Protein AF-A0A8B6HGZ5-F1 (afdb_monomer_lite)

Secondary structure (DSSP, 8-state):
-----------------------HHHHHHHHHHHHT----TTS-GGGTT-HHHHHHHHHHHHHHHHHHHHHHHHHHHHHHHHHHHH-HHHHHHHHHTT----PPPPPPPPPPP---THHHHSS--GGGGT----------------------------------S---EETTEEPPTTS-TTTTPPPPHHHHHHHHHHHHHS---S-HHHHHHHHHHHHSSS-TT-

InterPro domains:
  IPR001005 SANT/Myb domain [PS50090] (187-226)
  IPR001005 SANT/Myb domain [cd00167] (187-226)
  IPR009057 Homedomain-like superfamily [SSF46689] (182-226)
  IPR037830 ZZ-type zinc finger-containing protein 3 [PTHR22705] (7-226)

Foldseek 3Di:
DDDDDDDDDDDDDDDPPDDPPPPVVVVVVVVVVLVVQDDDPPDDPVLSPDPLSSLQVVLVVVQVVVVVVVVVLVVVVVVLVVVCVVPVPVVVVCVVVVHPSVHDDDDDRDDRDDDDCCVVPVPDPCVVVVPPDPPPDDDDDDDDDDDDDDDDDDDDDDDPDDDDDDFDDDPNDTDDPPDPPLPPDDQDPVLVVLLVVLCVVQDDDPDVLVSLCVSCVSSVSDHSVD

Organism: Mytilus galloprovincialis (NCBI:txid29158)

Sequence (226 aa):
MDASSETRLMESTDGENQPMEMDISKVKAEIDEEIDTYYFESDHVALKGNADYHAMLRTIALLEAQRIQAISDLDRLYKCRDDALEDPIGFVDKLQRGEDLNLPKQQRIAELPMINWEKYTSTVDFTSLGIPKHLTRLKKQLVNGAASTENEQKPINANFQSFDGQSSLVRGRIKEEGKSATFNQLWSIEEQKRLEDLLITYPPEDVEAKRWQKIATAIGNRTPQQ

pLDDT: mean 72.48, std 22.39, range [26.45, 97.69]

Structure (mmCIF, N/CA/C/O backbone):
data_AF-A0A8B6HGZ5-F1
#
_entry.id   AF-A0A8B6HGZ5-F1
#
loop_
_atom_site.group_PDB
_atom_site.id
_atom_site.type_symbol
_atom_site.label_atom_id
_atom_site.label_alt_id
_atom_site.label_comp_id
_atom_site.label_asym_id
_atom_site.label_entity_id
_atom_site.label_seq_id
_atom_site.pdbx_PDB_ins_code
_atom_site.Cartn_x
_atom_site.Cartn_y
_atom_site.Cartn_z
_atom_site.occupancy
_atom_site.B_iso_or_equiv
_atom_site.auth_seq_id
_atom_site.auth_comp_id
_atom_site.auth_asym_id
_atom_site.auth_atom_id
_atom_site.pdbx_PDB_model_num
ATOM 1 N N . MET A 1 1 ? -4.454 -70.454 -77.365 1.00 37.59 1 MET A N 1
ATOM 2 C CA . MET A 1 1 ? -3.009 -70.257 -77.565 1.00 37.59 1 MET A CA 1
ATOM 3 C C . MET A 1 1 ? -2.738 -68.785 -77.324 1.00 37.59 1 MET A C 1
ATOM 5 O O . MET A 1 1 ? -3.312 -67.987 -78.046 1.00 37.59 1 MET A O 1
ATOM 9 N N . ASP A 1 2 ? -1.999 -68.315 -76.335 1.00 35.94 2 ASP A N 1
ATOM 10 C CA . ASP A 1 2 ? -1.367 -68.912 -75.161 1.00 35.94 2 ASP A CA 1
ATOM 11 C C . ASP A 1 2 ? -0.975 -67.758 -74.219 1.00 35.94 2 ASP A C 1
ATOM 13 O O . ASP A 1 2 ? -0.762 -66.641 -74.678 1.00 35.94 2 ASP A O 1
ATOM 17 N N . ALA A 1 3 ? -0.896 -68.092 -72.928 1.00 38.34 3 ALA A N 1
ATOM 18 C CA . ALA A 1 3 ? -0.041 -67.540 -71.868 1.00 38.34 3 ALA A CA 1
ATOM 19 C C . ALA A 1 3 ? 0.047 -66.013 -71.593 1.00 38.34 3 ALA A C 1
ATOM 21 O O . ALA A 1 3 ? 0.672 -65.249 -72.317 1.00 38.34 3 ALA A O 1
ATOM 22 N N . SER A 1 4 ? -0.520 -65.647 -70.435 1.00 44.38 4 SER A N 1
ATOM 23 C CA . SER A 1 4 ? 0.089 -65.013 -69.244 1.00 44.38 4 SER A CA 1
ATOM 24 C C . SER A 1 4 ? 1.286 -64.043 -69.318 1.00 44.38 4 SER A C 1
ATOM 26 O O . SER A 1 4 ? 2.293 -64.330 -69.959 1.00 44.38 4 SER A O 1
ATOM 28 N N . SER A 1 5 ? 1.169 -63.021 -68.441 1.00 42.34 5 SER A N 1
ATOM 29 C CA . SER A 1 5 ? 2.191 -62.228 -67.699 1.00 42.34 5 SER A CA 1
ATOM 30 C C . SER A 1 5 ? 2.231 -60.741 -68.088 1.00 42.34 5 SER A C 1
ATOM 32 O O . SER A 1 5 ? 2.250 -60.430 -69.269 1.00 42.34 5 SER A O 1
ATOM 34 N N . GLU A 1 6 ? 2.317 -59.732 -67.213 1.00 41.72 6 GLU A N 1
ATOM 35 C CA . GLU A 1 6 ? 2.155 -59.550 -65.761 1.00 41.72 6 GLU A CA 1
ATOM 36 C C . GLU A 1 6 ? 2.210 -58.020 -65.495 1.00 41.72 6 GLU A C 1
ATOM 38 O O . GLU A 1 6 ? 2.944 -57.307 -66.174 1.00 41.72 6 GLU A O 1
ATOM 43 N N . THR A 1 7 ? 1.506 -57.541 -64.461 1.00 38.69 7 THR A N 1
ATOM 44 C CA . THR A 1 7 ? 1.784 -56.332 -63.635 1.00 38.69 7 THR A CA 1
ATOM 45 C C . THR A 1 7 ? 1.883 -54.919 -64.253 1.00 38.69 7 THR A C 1
ATOM 47 O O . THR A 1 7 ? 2.827 -54.590 -64.960 1.00 38.69 7 THR A O 1
ATOM 50 N N . ARG A 1 8 ? 1.039 -53.981 -63.782 1.00 38.22 8 ARG A N 1
ATOM 51 C CA . ARG A 1 8 ? 1.320 -53.117 -62.604 1.00 38.22 8 ARG A CA 1
ATOM 52 C C . ARG A 1 8 ? 0.191 -52.089 -62.402 1.00 38.22 8 ARG A C 1
ATOM 54 O O . ARG A 1 8 ? 0.074 -51.126 -63.149 1.00 38.22 8 ARG A O 1
ATOM 61 N N . LEU A 1 9 ? -0.614 -52.304 -61.361 1.00 39.56 9 LEU A N 1
ATOM 62 C CA . LEU A 1 9 ? -1.511 -51.310 -60.764 1.00 39.56 9 LEU A CA 1
ATOM 63 C C . LEU A 1 9 ? -0.667 -50.225 -60.073 1.00 39.56 9 LEU A C 1
ATOM 65 O O . LEU A 1 9 ? 0.198 -50.549 -59.260 1.00 39.56 9 LEU A O 1
ATOM 69 N N . MET A 1 10 ? -0.909 -48.953 -60.395 1.00 44.06 10 MET A N 1
ATOM 70 C CA . MET A 1 10 ? -0.539 -47.824 -59.539 1.00 44.06 10 MET A CA 1
ATOM 71 C C . MET A 1 10 ? -1.802 -47.364 -58.820 1.00 44.06 10 MET A C 1
ATOM 73 O O . MET A 1 10 ? -2.679 -46.735 -59.404 1.00 44.06 10 MET A O 1
ATOM 77 N N . GLU A 1 11 ? -1.881 -47.749 -57.555 1.00 39.81 11 GLU A N 1
ATOM 78 C CA . GLU A 1 11 ? -2.848 -47.282 -56.575 1.00 39.81 11 GLU A CA 1
ATOM 79 C C . GLU A 1 11 ? -2.443 -45.858 -56.171 1.00 39.81 11 GLU A C 1
ATOM 81 O O . GLU A 1 11 ? -1.344 -45.628 -55.662 1.00 39.81 11 GLU A O 1
ATOM 86 N N . SER A 1 12 ? -3.282 -44.878 -56.505 1.00 40.72 12 SER A N 1
ATOM 87 C CA . SER A 1 12 ? -3.139 -43.511 -56.009 1.00 40.72 12 SER A CA 1
ATOM 88 C C . SER A 1 12 ? -3.548 -43.502 -54.543 1.00 40.72 12 SER A C 1
ATOM 90 O O . SER A 1 12 ? -4.705 -43.737 -54.219 1.00 40.72 12 SER A O 1
ATOM 92 N N . THR A 1 13 ? -2.579 -43.272 -53.665 1.00 44.94 13 THR A N 1
ATOM 93 C CA . THR A 1 13 ? -2.801 -43.080 -52.235 1.00 44.94 13 THR A CA 1
ATOM 94 C C . THR A 1 13 ? -3.553 -41.773 -52.009 1.00 44.94 13 THR A C 1
ATOM 96 O O . THR A 1 13 ? -3.022 -40.699 -52.310 1.00 44.94 13 THR A O 1
ATOM 99 N N . ASP A 1 14 ? -4.765 -41.874 -51.471 1.00 42.53 14 ASP A N 1
ATOM 100 C CA . ASP A 1 14 ? -5.505 -40.754 -50.906 1.00 42.53 14 ASP A CA 1
ATOM 101 C C . ASP A 1 14 ? -4.663 -40.078 -49.816 1.00 42.53 14 ASP A C 1
ATOM 103 O O . ASP A 1 14 ? -4.183 -40.713 -48.876 1.00 42.53 14 ASP A O 1
ATOM 107 N N . GLY A 1 15 ? -4.447 -38.772 -49.972 1.00 44.47 15 GLY A N 1
ATOM 108 C CA . GLY A 1 15 ? -3.835 -37.940 -48.948 1.00 44.47 15 GLY A CA 1
ATOM 109 C C . GLY A 1 15 ? -4.800 -37.783 -47.781 1.00 44.47 15 GLY A C 1
ATOM 110 O O . GLY A 1 15 ? -5.761 -37.018 -47.869 1.00 44.47 15 GLY A O 1
ATOM 111 N N . GLU A 1 16 ? -4.530 -38.488 -46.685 1.00 41.88 16 GLU A N 1
ATOM 112 C CA . GLU A 1 16 ? -5.128 -38.208 -45.385 1.00 41.88 16 GLU A CA 1
ATOM 113 C C . GLU A 1 16 ? -4.792 -36.769 -44.972 1.00 41.88 16 GLU A C 1
ATOM 115 O O . GLU A 1 16 ? -3.700 -36.455 -44.498 1.00 41.88 16 GLU A O 1
ATOM 120 N N . ASN A 1 17 ? -5.757 -35.874 -45.155 1.00 46.16 17 ASN A N 1
ATOM 121 C CA . ASN A 1 17 ? -5.761 -34.558 -44.542 1.00 46.16 17 ASN A CA 1
ATOM 122 C C . ASN A 1 17 ? -6.158 -34.734 -43.067 1.00 46.16 17 ASN A C 1
ATOM 124 O O . ASN A 1 17 ? -7.336 -34.642 -42.720 1.00 46.16 17 ASN A O 1
ATOM 128 N N . GLN A 1 18 ? -5.188 -35.063 -42.210 1.00 44.22 18 GLN A N 1
ATOM 129 C CA . GLN A 1 18 ? -5.393 -35.073 -40.761 1.00 44.22 18 GLN A CA 1
ATOM 130 C C . GLN A 1 18 ? -5.500 -33.619 -40.267 1.00 44.22 18 GLN A C 1
ATOM 132 O O . GLN A 1 18 ? -4.571 -32.836 -40.486 1.00 44.22 18 GLN A O 1
ATOM 137 N N . PRO A 1 19 ? -6.603 -33.214 -39.612 1.00 49.41 19 PRO A N 1
ATOM 138 C CA . PRO A 1 19 ? -6.665 -31.907 -38.981 1.00 49.41 19 PRO A CA 1
ATOM 139 C C . PRO A 1 19 ? -5.693 -31.897 -37.795 1.00 49.41 19 PRO A C 1
ATOM 141 O O . PRO A 1 19 ? -5.769 -32.759 -36.923 1.00 49.41 19 PRO A O 1
ATOM 144 N N . MET A 1 20 ? -4.778 -30.922 -37.755 1.00 53.28 20 MET A N 1
ATOM 145 C CA . MET A 1 20 ? -4.045 -30.597 -36.530 1.00 53.28 20 MET A CA 1
ATOM 146 C C . MET A 1 20 ? -5.067 -30.186 -35.466 1.00 53.28 20 MET A C 1
ATOM 148 O O . MET A 1 20 ? -5.521 -29.041 -35.447 1.00 53.28 20 MET A O 1
ATOM 152 N N . GLU A 1 21 ? -5.445 -31.118 -34.593 1.00 53.72 21 GLU A N 1
ATOM 153 C CA . GLU A 1 21 ? -6.121 -30.782 -33.348 1.00 53.72 21 GLU A CA 1
ATOM 154 C C . GLU A 1 21 ? -5.147 -29.963 -32.498 1.00 53.72 21 GLU A C 1
ATOM 156 O O . GLU A 1 21 ? -4.223 -30.484 -31.874 1.00 53.72 21 GLU A O 1
ATOM 161 N N . MET A 1 22 ? -5.320 -28.642 -32.524 1.00 56.97 22 MET A N 1
ATOM 162 C CA . MET A 1 22 ? -4.698 -27.767 -31.542 1.00 56.97 22 MET A CA 1
ATOM 163 C C . MET A 1 22 ? -5.358 -28.057 -30.199 1.00 56.97 22 MET A C 1
ATOM 165 O O . MET A 1 22 ? -6.536 -27.760 -30.005 1.00 56.97 22 MET A O 1
ATOM 169 N N . ASP A 1 23 ? -4.598 -28.666 -29.293 1.00 60.97 23 ASP A N 1
ATOM 170 C CA . ASP A 1 23 ? -5.037 -28.990 -27.942 1.00 60.97 23 ASP A CA 1
ATOM 171 C C . ASP A 1 23 ? -5.332 -27.697 -27.164 1.00 60.97 23 ASP A C 1
ATOM 173 O O . ASP A 1 23 ? -4.447 -27.044 -26.605 1.00 60.97 23 ASP A O 1
ATOM 177 N N . ILE A 1 24 ? -6.610 -27.312 -27.158 1.00 60.56 24 ILE A N 1
ATOM 178 C CA . ILE A 1 24 ? -7.152 -26.117 -26.493 1.00 60.56 24 ILE A CA 1
ATOM 179 C C . ILE A 1 24 ? -6.812 -26.131 -24.993 1.00 60.56 24 ILE A C 1
ATOM 181 O O . ILE A 1 24 ? -6.653 -25.077 -24.378 1.00 60.56 24 ILE A O 1
ATOM 185 N N . SER A 1 25 ? -6.644 -27.320 -24.408 1.00 64.94 25 SER A N 1
ATOM 186 C CA . SER A 1 25 ? -6.250 -27.525 -23.010 1.00 64.94 25 SER A CA 1
ATOM 187 C C . SER A 1 25 ? -4.843 -26.996 -22.736 1.00 64.94 25 SER A C 1
ATOM 189 O O . SER A 1 25 ? -4.589 -26.425 -21.677 1.00 64.94 25 SER A O 1
ATOM 191 N N . LYS A 1 26 ? -3.940 -27.147 -23.708 1.00 60.16 26 LYS A N 1
ATOM 192 C CA . LYS A 1 26 ? -2.552 -26.699 -23.610 1.00 60.16 26 LYS A CA 1
ATOM 193 C C . LYS A 1 26 ? -2.429 -25.191 -23.797 1.00 60.16 26 LYS A C 1
ATOM 195 O O . LYS A 1 26 ? -1.772 -24.533 -23.002 1.00 60.16 26 LYS A O 1
ATOM 200 N N . VAL A 1 27 ? -3.175 -24.641 -24.756 1.00 59.28 27 VAL A N 1
ATOM 201 C CA . VAL A 1 27 ? -3.274 -23.188 -24.975 1.00 59.28 27 VAL A CA 1
ATOM 202 C C . VAL A 1 27 ? -3.877 -22.485 -23.754 1.00 59.28 27 VAL A C 1
ATOM 204 O O . VAL A 1 27 ? -3.425 -21.414 -23.370 1.00 59.28 27 VAL A O 1
ATOM 207 N N . LYS A 1 28 ? -4.872 -23.091 -23.097 1.00 55.44 28 LYS A N 1
ATOM 208 C CA . LYS A 1 28 ? -5.487 -22.511 -21.899 1.00 55.44 28 LYS A CA 1
ATOM 209 C C . LYS A 1 28 ? -4.563 -22.522 -20.679 1.00 55.44 28 LYS A C 1
ATOM 211 O O . LYS A 1 28 ? -4.537 -21.537 -19.955 1.00 55.44 28 LYS A O 1
ATOM 216 N N . ALA A 1 29 ? -3.795 -23.591 -20.479 1.00 58.19 29 ALA A N 1
ATOM 217 C CA . ALA A 1 29 ? -2.808 -23.653 -19.403 1.00 58.19 29 ALA A CA 1
ATOM 218 C C . ALA A 1 29 ? -1.670 -22.634 -19.601 1.00 58.19 29 ALA A C 1
ATOM 220 O O . ALA A 1 29 ? -1.274 -21.975 -18.647 1.00 58.19 29 ALA A O 1
ATOM 221 N N . GLU A 1 30 ? -1.198 -22.456 -20.840 1.00 56.56 30 GLU A N 1
ATOM 222 C CA . GLU A 1 30 ? -0.177 -21.452 -21.176 1.00 56.56 30 GLU A CA 1
ATOM 223 C C . GLU A 1 30 ? -0.694 -20.014 -20.972 1.00 56.56 30 GLU A C 1
ATOM 225 O O . GLU A 1 30 ? 0.023 -19.174 -20.436 1.00 56.56 30 GLU A O 1
ATOM 230 N N . ILE A 1 31 ? -1.959 -19.742 -21.314 1.00 54.84 31 ILE A N 1
ATOM 231 C CA . ILE A 1 31 ? -2.603 -18.440 -21.071 1.00 54.84 31 ILE A CA 1
ATOM 232 C C . ILE A 1 31 ? -2.829 -18.191 -19.570 1.00 54.84 31 ILE A C 1
ATOM 234 O O . ILE A 1 31 ? -2.609 -17.077 -19.104 1.00 54.84 31 ILE A O 1
ATOM 238 N N . ASP A 1 32 ? -3.244 -19.198 -18.798 1.00 53.59 32 ASP A N 1
ATOM 239 C CA . ASP A 1 32 ? -3.470 -19.050 -17.352 1.00 53.59 32 ASP A CA 1
ATOM 240 C C . ASP A 1 32 ? -2.149 -18.799 -16.585 1.00 53.59 32 ASP A C 1
ATOM 242 O O . ASP A 1 32 ? -2.133 -18.001 -15.647 1.00 53.59 32 ASP A O 1
ATOM 246 N N . GLU A 1 33 ? -1.025 -19.398 -17.007 1.00 55.72 33 GLU A N 1
ATOM 247 C CA . GLU A 1 33 ? 0.314 -19.090 -16.464 1.00 55.72 33 GLU A CA 1
ATOM 248 C C . GLU A 1 33 ? 0.805 -17.682 -16.858 1.00 55.72 33 GLU A C 1
ATOM 250 O O . GLU A 1 33 ? 1.449 -16.991 -16.059 1.00 55.72 33 GLU A O 1
ATOM 255 N N . GLU A 1 34 ? 0.472 -17.217 -18.065 1.00 53.09 34 GLU A N 1
ATOM 256 C CA . GLU A 1 34 ? 0.789 -15.858 -18.521 1.00 53.09 34 GLU A CA 1
ATOM 257 C C . GLU A 1 34 ? -0.041 -14.793 -17.773 1.00 53.09 34 GLU A C 1
ATOM 259 O O . GLU A 1 34 ? 0.476 -13.720 -17.453 1.00 53.09 34 GLU A O 1
ATOM 264 N N . ILE A 1 35 ? -1.293 -15.107 -17.410 1.00 54.09 35 ILE A N 1
ATOM 265 C CA . ILE A 1 35 ? -2.193 -14.232 -16.637 1.00 54.09 35 ILE A CA 1
ATOM 266 C C . ILE A 1 35 ? -1.738 -14.064 -15.177 1.00 54.09 35 ILE A C 1
ATOM 268 O O . ILE A 1 35 ? -1.917 -12.984 -14.610 1.00 54.09 35 ILE A O 1
ATOM 272 N N . ASP A 1 36 ? -1.126 -15.079 -14.559 1.00 63.72 36 ASP A N 1
ATOM 273 C CA . ASP A 1 36 ? -0.680 -15.004 -13.153 1.00 63.72 36 ASP A CA 1
ATOM 274 C C . ASP A 1 36 ? 0.629 -14.199 -12.973 1.00 63.72 36 ASP A C 1
ATOM 276 O O . ASP A 1 36 ? 1.074 -13.893 -11.860 1.00 63.72 36 ASP A O 1
ATOM 280 N N . THR A 1 37 ? 1.254 -13.792 -14.081 1.00 72.50 37 THR A N 1
ATOM 281 C CA . THR A 1 37 ? 2.515 -13.050 -14.074 1.00 72.50 37 THR A CA 1
ATOM 282 C C . THR A 1 37 ? 2.252 -11.543 -14.150 1.00 72.50 37 THR A C 1
ATOM 284 O O . THR A 1 37 ? 2.264 -10.934 -15.213 1.00 72.50 37 THR A O 1
ATOM 287 N N . TYR A 1 38 ? 2.024 -10.905 -12.997 1.00 80.19 38 TYR A N 1
ATOM 288 C CA . TYR A 1 38 ? 1.806 -9.454 -12.916 1.00 80.19 38 TYR A CA 1
ATOM 289 C C . TYR A 1 38 ? 3.076 -8.652 -13.275 1.00 80.19 38 TYR A C 1
ATOM 291 O O . TYR A 1 38 ? 4.115 -8.770 -12.611 1.00 80.19 38 TYR A O 1
ATOM 299 N N . TYR A 1 39 ? 2.974 -7.812 -14.308 1.00 85.88 39 TYR A N 1
ATOM 300 C CA . TYR A 1 39 ? 3.926 -6.771 -14.716 1.00 85.88 39 TYR A CA 1
ATOM 301 C C . TYR A 1 39 ? 3.164 -5.625 -15.401 1.00 85.88 39 TYR A C 1
ATOM 303 O O . TYR A 1 39 ? 2.042 -5.811 -15.872 1.00 85.88 39 TYR A O 1
ATOM 311 N N . PHE A 1 40 ? 3.752 -4.434 -15.473 1.00 87.75 40 PHE A N 1
ATOM 312 C CA . PHE A 1 40 ? 3.162 -3.301 -16.180 1.00 87.75 40 PHE A CA 1
ATOM 313 C C . PHE A 1 40 ? 3.481 -3.353 -17.677 1.00 87.75 40 PHE A C 1
ATOM 315 O O . PHE A 1 40 ? 4.558 -3.771 -18.102 1.00 87.75 40 PHE A O 1
ATOM 322 N N . GLU A 1 41 ? 2.568 -2.852 -18.507 1.00 85.50 41 GLU A N 1
ATOM 323 C CA . GLU A 1 41 ? 2.788 -2.746 -19.957 1.00 85.50 41 GLU A CA 1
ATOM 324 C C . GLU A 1 41 ? 3.993 -1.859 -20.305 1.00 85.50 41 GLU A C 1
ATOM 326 O O . GLU A 1 41 ? 4.691 -2.117 -21.285 1.00 85.50 41 GLU A O 1
ATOM 331 N N . SER A 1 42 ? 4.259 -0.849 -19.469 1.00 87.56 42 SER A N 1
ATOM 332 C CA . SER A 1 42 ? 5.409 0.050 -19.576 1.00 87.56 42 SER A CA 1
ATOM 333 C C . SER A 1 42 ? 6.739 -0.583 -19.165 1.00 87.56 42 SER A C 1
ATOM 335 O O . SER A 1 42 ? 7.785 0.036 -19.369 1.00 87.56 42 SER A O 1
ATOM 337 N N . ASP A 1 43 ? 6.729 -1.771 -18.555 1.00 88.25 43 ASP A N 1
ATOM 338 C CA . ASP A 1 43 ? 7.955 -2.401 -18.077 1.00 88.25 43 ASP A CA 1
ATOM 339 C C . ASP A 1 43 ? 8.813 -2.918 -19.230 1.00 88.25 43 ASP A C 1
ATOM 341 O O . ASP A 1 43 ? 8.340 -3.447 -20.241 1.00 88.25 43 ASP A O 1
ATOM 345 N N . HIS A 1 44 ? 10.126 -2.814 -19.040 1.00 88.56 44 HIS A N 1
ATOM 346 C CA . HIS A 1 44 ? 11.097 -3.318 -19.998 1.00 88.56 44 HIS A CA 1
ATOM 347 C C . HIS A 1 44 ? 10.962 -4.842 -20.163 1.00 88.56 44 HIS A C 1
ATOM 349 O O . HIS A 1 44 ? 10.881 -5.573 -19.178 1.00 88.56 44 HIS A O 1
ATOM 355 N N . VAL A 1 45 ? 11.025 -5.345 -21.402 1.00 86.50 45 VAL A N 1
ATOM 356 C CA . VAL A 1 45 ? 10.808 -6.772 -21.740 1.00 86.50 45 VAL A CA 1
ATOM 357 C C . VAL A 1 45 ? 11.696 -7.719 -20.923 1.00 86.50 45 VAL A C 1
ATOM 359 O O . VAL A 1 45 ? 11.246 -8.775 -20.495 1.00 86.50 45 VAL A O 1
ATOM 362 N N . ALA A 1 46 ? 12.935 -7.314 -20.628 1.00 84.06 46 ALA A N 1
ATOM 363 C CA . ALA A 1 46 ? 13.863 -8.090 -19.796 1.00 84.06 46 ALA A CA 1
ATOM 364 C C . ALA A 1 46 ? 13.373 -8.342 -18.351 1.00 84.06 46 ALA A C 1
ATOM 366 O O . ALA A 1 46 ? 13.859 -9.262 -17.697 1.00 84.06 46 ALA A O 1
ATOM 367 N N . LEU A 1 47 ? 12.440 -7.531 -17.842 1.00 86.12 47 LEU A N 1
ATOM 368 C CA . LEU A 1 47 ? 11.864 -7.680 -16.503 1.00 86.12 47 LEU A CA 1
ATOM 369 C C . LEU A 1 47 ? 10.661 -8.628 -16.481 1.00 86.12 47 LEU A C 1
ATOM 371 O O . LEU A 1 47 ? 10.399 -9.223 -15.441 1.00 86.12 47 LEU A O 1
ATOM 375 N N . LYS A 1 48 ? 9.982 -8.827 -17.619 1.00 84.31 48 LYS A N 1
ATOM 376 C CA . LYS A 1 48 ? 8.749 -9.631 -17.726 1.00 84.31 48 LYS A CA 1
ATOM 377 C C . LYS A 1 48 ? 8.935 -11.127 -17.466 1.00 84.31 48 LYS A C 1
ATOM 379 O O . LYS A 1 48 ? 7.959 -11.823 -17.243 1.00 84.31 48 LYS A O 1
ATOM 384 N N . GLY A 1 49 ? 10.170 -11.622 -17.532 1.00 83.62 49 GLY A N 1
ATOM 385 C CA . GLY A 1 49 ? 10.516 -13.004 -17.183 1.00 83.62 49 GLY A CA 1
ATOM 386 C C . GLY A 1 49 ? 11.321 -13.119 -15.888 1.00 83.62 49 GLY A C 1
ATOM 387 O O . GLY A 1 49 ? 11.882 -14.177 -15.603 1.00 83.62 49 GLY A O 1
ATOM 388 N N . ASN A 1 50 ? 11.476 -12.030 -15.126 1.00 90.44 50 ASN A N 1
ATOM 389 C CA . ASN A 1 50 ? 12.351 -12.018 -13.962 1.00 90.44 50 ASN A CA 1
ATOM 390 C C . ASN A 1 50 ? 11.580 -12.344 -12.675 1.00 90.44 50 ASN A C 1
ATOM 392 O O . ASN A 1 50 ? 10.865 -11.507 -12.128 1.00 90.44 50 ASN A O 1
ATOM 396 N N . ALA A 1 51 ? 11.810 -13.540 -12.131 1.00 90.06 51 ALA A N 1
ATOM 397 C CA . ALA A 1 51 ? 11.185 -13.999 -10.891 1.00 90.06 51 ALA A CA 1
ATOM 398 C C . ALA A 1 51 ? 11.385 -13.047 -9.692 1.00 90.06 51 ALA A C 1
ATOM 400 O O . ALA A 1 51 ? 10.445 -12.841 -8.923 1.00 90.06 51 ALA A O 1
ATOM 401 N N . ASP A 1 52 ? 12.565 -12.429 -9.549 1.00 91.50 52 ASP A N 1
ATOM 402 C CA . ASP A 1 52 ? 12.851 -11.492 -8.451 1.00 91.50 52 ASP A CA 1
ATOM 403 C C . ASP A 1 52 ? 12.031 -10.203 -8.598 1.00 91.50 52 ASP A C 1
ATOM 405 O O . ASP A 1 52 ? 11.530 -9.651 -7.617 1.00 91.50 52 ASP A O 1
ATOM 409 N N . TYR A 1 53 ? 11.853 -9.749 -9.842 1.00 91.25 53 TYR A N 1
ATOM 410 C CA . TYR A 1 53 ? 11.039 -8.582 -10.166 1.00 91.25 53 TYR A CA 1
ATOM 411 C C . TYR A 1 53 ? 9.558 -8.836 -9.861 1.00 91.25 53 TYR A C 1
ATOM 413 O O . TYR A 1 53 ? 8.923 -8.035 -9.175 1.00 91.25 53 TYR A O 1
ATOM 421 N N . HIS A 1 54 ? 9.017 -9.989 -10.261 1.00 90.31 54 HIS A N 1
ATOM 422 C CA . HIS A 1 54 ? 7.630 -10.344 -9.942 1.00 90.31 54 HIS A CA 1
ATOM 423 C C . HIS A 1 54 ? 7.410 -10.580 -8.447 1.00 90.31 54 HIS A C 1
ATOM 425 O O . HIS A 1 54 ? 6.347 -10.253 -7.923 1.00 90.31 54 HIS A O 1
ATOM 431 N N . ALA A 1 55 ? 8.389 -11.148 -7.735 1.00 91.06 55 ALA A N 1
ATOM 432 C CA . ALA A 1 55 ? 8.325 -11.260 -6.280 1.00 91.06 55 ALA A CA 1
ATOM 433 C C . ALA A 1 55 ? 8.228 -9.870 -5.637 1.00 91.06 55 ALA A C 1
ATOM 435 O O . ALA A 1 55 ? 7.345 -9.638 -4.812 1.00 91.06 55 ALA A O 1
ATOM 436 N N . MET A 1 56 ? 9.060 -8.924 -6.082 1.00 92.31 56 MET A N 1
ATOM 437 C CA . MET A 1 56 ? 8.994 -7.531 -5.648 1.00 92.31 56 MET A CA 1
ATOM 438 C C . MET A 1 56 ? 7.619 -6.913 -5.929 1.00 92.31 56 MET A C 1
ATOM 440 O O . MET A 1 56 ? 6.984 -6.422 -4.997 1.00 92.31 56 MET A O 1
ATOM 444 N N . LEU A 1 57 ? 7.116 -6.990 -7.163 1.00 92.25 57 LEU A N 1
ATOM 445 C CA . LEU A 1 57 ? 5.815 -6.419 -7.524 1.00 92.25 57 LEU A CA 1
ATOM 446 C C . LEU A 1 57 ? 4.660 -6.994 -6.697 1.00 92.25 57 LEU A C 1
ATOM 448 O O . LEU A 1 57 ? 3.843 -6.231 -6.183 1.00 92.25 57 LEU A O 1
ATOM 452 N N . ARG A 1 58 ? 4.618 -8.319 -6.505 1.00 91.50 58 ARG A N 1
ATOM 453 C CA . ARG A 1 58 ? 3.606 -8.970 -5.658 1.00 91.50 58 ARG A CA 1
ATOM 454 C C . ARG A 1 58 ? 3.657 -8.450 -4.227 1.00 91.50 58 ARG A C 1
ATOM 456 O O . ARG A 1 58 ? 2.616 -8.134 -3.654 1.00 91.50 58 ARG A O 1
ATOM 463 N N . THR A 1 59 ? 4.856 -8.317 -3.656 1.00 94.12 59 THR A N 1
ATOM 464 C CA . THR A 1 59 ? 4.994 -7.768 -2.300 1.00 94.12 59 THR A CA 1
ATOM 465 C C . THR A 1 59 ? 4.609 -6.296 -2.215 1.00 94.12 59 THR A C 1
ATOM 467 O O . THR A 1 59 ? 3.957 -5.919 -1.248 1.00 94.12 59 THR A O 1
ATOM 470 N N . ILE A 1 60 ? 4.912 -5.477 -3.228 1.00 94.56 60 ILE A N 1
ATOM 471 C CA . ILE A 1 60 ? 4.480 -4.072 -3.279 1.00 94.56 60 ILE A CA 1
ATOM 472 C C . ILE A 1 60 ? 2.954 -3.985 -3.317 1.00 94.56 60 ILE A C 1
ATOM 474 O O . ILE A 1 60 ? 2.370 -3.277 -2.503 1.00 94.56 60 ILE A O 1
ATOM 478 N N . ALA A 1 61 ? 2.300 -4.734 -4.208 1.00 93.75 61 ALA A N 1
ATOM 479 C CA . ALA A 1 61 ? 0.842 -4.744 -4.310 1.00 93.75 61 ALA A CA 1
ATOM 480 C C . ALA A 1 61 ? 0.184 -5.184 -2.992 1.00 93.75 61 ALA A C 1
ATOM 482 O O . ALA A 1 61 ? -0.778 -4.567 -2.529 1.00 93.75 61 ALA A O 1
ATOM 483 N N . LEU A 1 62 ? 0.743 -6.213 -2.348 1.00 94.69 62 LEU A N 1
ATOM 484 C CA . LEU A 1 62 ? 0.271 -6.684 -1.051 1.00 94.69 62 LEU A CA 1
ATOM 485 C C . LEU A 1 62 ? 0.467 -5.629 0.046 1.00 94.69 62 LEU A C 1
ATOM 487 O O . LEU A 1 62 ? -0.449 -5.400 0.830 1.00 94.69 62 LEU A O 1
ATOM 491 N N . LEU A 1 63 ? 1.622 -4.962 0.096 1.00 96.88 63 LEU A N 1
ATOM 492 C CA . LEU A 1 63 ? 1.901 -3.894 1.060 1.00 96.88 63 LEU A CA 1
ATOM 493 C C . LEU A 1 63 ? 1.006 -2.667 0.842 1.00 96.88 63 LEU A C 1
ATOM 495 O O . LEU A 1 63 ? 0.569 -2.062 1.817 1.00 96.88 63 LEU A O 1
ATOM 499 N N . GLU A 1 64 ? 0.680 -2.317 -0.401 1.00 96.69 64 GLU A N 1
ATOM 500 C CA . GLU A 1 64 ? -0.271 -1.239 -0.701 1.00 96.69 64 GLU A CA 1
ATOM 501 C C . GLU A 1 64 ? -1.687 -1.593 -0.241 1.00 96.69 64 GLU A C 1
ATOM 503 O O . GLU A 1 64 ? -2.332 -0.801 0.449 1.00 96.69 64 GLU A O 1
ATOM 508 N N . ALA A 1 65 ? -2.156 -2.813 -0.524 1.00 96.38 65 ALA A N 1
ATOM 509 C CA . ALA A 1 65 ? -3.422 -3.299 0.021 1.00 96.38 65 ALA A CA 1
ATOM 510 C C . ALA A 1 65 ? -3.404 -3.272 1.557 1.00 96.38 65 ALA A C 1
ATOM 512 O O . ALA A 1 65 ? -4.374 -2.859 2.197 1.00 96.38 65 ALA A O 1
ATOM 513 N N . GLN A 1 66 ? -2.269 -3.646 2.157 1.00 97.00 66 GLN A N 1
ATOM 514 C CA . GLN A 1 66 ? -2.108 -3.603 3.599 1.00 97.00 66 GLN A CA 1
ATOM 515 C C . GLN A 1 66 ? -2.161 -2.178 4.149 1.00 97.00 66 GLN A C 1
ATOM 517 O O . GLN A 1 66 ? -2.825 -1.941 5.155 1.00 97.00 66 GLN A O 1
ATOM 522 N N . ARG A 1 67 ? -1.529 -1.221 3.472 1.00 97.69 67 ARG A N 1
ATOM 523 C CA . ARG A 1 67 ? -1.569 0.197 3.823 1.00 97.69 67 ARG A CA 1
ATOM 524 C C . ARG A 1 67 ? -2.992 0.750 3.771 1.00 97.69 67 ARG A C 1
ATOM 526 O O . ARG A 1 67 ? -3.392 1.453 4.694 1.00 97.69 67 ARG A O 1
ATOM 533 N N . ILE A 1 68 ? -3.756 0.429 2.727 1.00 97.69 68 ILE A N 1
ATOM 534 C CA . ILE A 1 68 ? -5.160 0.849 2.605 1.00 97.69 68 ILE A CA 1
ATOM 535 C C . ILE A 1 68 ? -5.983 0.296 3.774 1.00 97.69 68 ILE A C 1
ATOM 537 O O . ILE A 1 68 ? -6.726 1.043 4.413 1.00 97.69 68 ILE A O 1
ATOM 541 N N . GLN A 1 69 ? -5.803 -0.986 4.100 1.00 96.88 69 GLN A N 1
ATOM 542 C CA . GLN A 1 69 ? -6.471 -1.607 5.241 1.00 96.88 69 GLN A CA 1
ATOM 543 C C . GLN A 1 69 ? -6.091 -0.926 6.564 1.00 96.88 69 GLN A C 1
ATOM 545 O O . GLN A 1 69 ? -6.978 -0.591 7.340 1.00 96.88 69 GLN A O 1
ATOM 550 N N . ALA A 1 70 ? -4.804 -0.649 6.794 1.00 97.06 70 ALA A N 1
ATOM 551 C CA . ALA A 1 70 ? -4.329 0.006 8.012 1.00 97.06 70 ALA A CA 1
ATOM 552 C C . ALA A 1 70 ? -4.958 1.392 8.217 1.00 97.06 70 ALA A C 1
ATOM 554 O O . ALA A 1 70 ? -5.297 1.759 9.341 1.00 97.06 70 ALA A O 1
ATOM 555 N N . ILE A 1 71 ? -5.136 2.155 7.134 1.00 97.62 71 ILE A N 1
ATOM 556 C CA . ILE A 1 71 ? -5.814 3.457 7.174 1.00 97.62 71 ILE A CA 1
ATOM 557 C C . ILE A 1 71 ? -7.283 3.274 7.574 1.00 97.62 71 ILE A C 1
ATOM 559 O O . ILE A 1 71 ? -7.749 3.927 8.505 1.00 97.62 71 ILE A O 1
ATOM 563 N N . SER A 1 72 ? -7.995 2.342 6.932 1.00 97.00 72 SER A N 1
ATOM 564 C CA . SER A 1 72 ? -9.398 2.058 7.264 1.00 97.00 72 SER A CA 1
ATOM 565 C C . SER A 1 72 ? -9.576 1.554 8.701 1.00 97.00 72 SER A C 1
ATOM 567 O O . SER A 1 72 ? -10.564 1.887 9.358 1.00 97.00 72 SER A O 1
ATOM 569 N N . ASP A 1 73 ? -8.648 0.734 9.189 1.00 97.12 73 ASP A N 1
ATOM 570 C CA . ASP A 1 73 ? -8.663 0.214 10.555 1.00 97.12 73 ASP A CA 1
ATOM 571 C C . ASP A 1 73 ? -8.432 1.340 11.565 1.00 97.12 73 ASP A C 1
ATOM 573 O O . ASP A 1 73 ? -9.128 1.421 12.575 1.00 97.12 73 ASP A O 1
ATOM 577 N N . LEU A 1 74 ? -7.513 2.259 11.272 1.00 97.19 74 LEU A N 1
ATOM 578 C CA . LEU A 1 74 ? -7.254 3.435 12.096 1.00 97.19 74 LEU A CA 1
ATOM 579 C C . LEU A 1 74 ? -8.480 4.359 12.176 1.00 97.19 74 LEU A C 1
ATOM 581 O O . LEU A 1 74 ? -8.851 4.777 13.274 1.00 97.19 74 LEU A O 1
ATOM 585 N N . ASP A 1 75 ? -9.164 4.606 11.058 1.00 97.19 75 ASP A N 1
ATOM 586 C CA . ASP A 1 75 ? -10.411 5.383 11.049 1.00 97.19 75 ASP A CA 1
ATOM 587 C C . ASP A 1 75 ? -11.508 4.713 11.886 1.00 97.19 75 ASP A C 1
ATOM 589 O O . ASP A 1 75 ? -12.243 5.373 12.626 1.00 97.19 75 ASP A O 1
ATOM 593 N N . ARG A 1 76 ? -11.618 3.382 11.802 1.00 96.06 76 ARG A N 1
ATOM 594 C CA . ARG A 1 76 ? -12.573 2.606 12.601 1.00 96.06 76 ARG A CA 1
ATOM 595 C C . ARG A 1 76 ? -12.231 2.649 14.089 1.00 96.06 76 ARG A C 1
ATOM 597 O O . ARG A 1 76 ? -13.137 2.819 14.898 1.00 96.06 76 ARG A O 1
ATOM 604 N N . LEU A 1 77 ? -10.952 2.563 14.453 1.00 96.56 77 LEU A N 1
ATOM 605 C CA . LEU A 1 77 ? -10.505 2.691 15.842 1.00 96.56 77 LEU A CA 1
ATOM 606 C C . LEU A 1 77 ? -10.824 4.069 16.427 1.00 96.56 77 LEU A C 1
ATOM 608 O O . LEU A 1 77 ? -11.246 4.141 17.581 1.00 96.56 77 LEU A O 1
ATOM 612 N N . TYR A 1 78 ? -10.668 5.148 15.655 1.00 96.81 78 TYR A N 1
ATOM 613 C CA . TYR A 1 78 ? -11.045 6.482 16.125 1.00 96.81 78 TYR A CA 1
ATOM 614 C C . TYR A 1 78 ? -12.541 6.604 16.397 1.00 96.81 78 TYR A C 1
ATOM 616 O O . TYR A 1 78 ? -12.909 7.110 17.451 1.00 96.81 78 TYR A O 1
ATOM 624 N N . LYS A 1 79 ? -13.391 6.062 15.518 1.00 95.81 79 LYS A N 1
ATOM 625 C CA . LYS A 1 79 ? -14.842 6.021 15.754 1.00 95.81 79 LYS A CA 1
ATOM 626 C C . LYS A 1 79 ? -15.186 5.228 17.013 1.00 95.81 79 LYS A C 1
ATOM 628 O O . LYS A 1 79 ? -15.848 5.752 17.894 1.00 95.81 79 LYS A O 1
ATOM 633 N N . CYS A 1 80 ? -14.648 4.013 17.151 1.00 94.69 80 CYS A N 1
ATOM 634 C CA . CYS A 1 80 ? -14.886 3.190 18.338 1.00 94.69 80 CYS A CA 1
ATOM 635 C C . CYS A 1 80 ? -14.418 3.871 19.632 1.00 94.69 80 CYS A C 1
ATOM 637 O O . CYS A 1 80 ? -15.054 3.712 20.670 1.00 94.69 80 CYS A O 1
ATOM 639 N N . ARG A 1 81 ? -13.308 4.619 19.586 1.00 95.19 81 ARG A N 1
ATOM 640 C CA . ARG A 1 81 ? -12.842 5.423 20.720 1.00 95.19 81 ARG A CA 1
ATOM 641 C C . ARG A 1 81 ? -13.852 6.514 21.060 1.00 95.19 81 ARG A C 1
ATOM 643 O O . ARG A 1 81 ? -14.170 6.672 22.231 1.00 95.19 81 ARG A O 1
ATOM 650 N N . ASP A 1 82 ? -14.304 7.270 20.068 1.00 96.69 82 ASP A N 1
ATOM 651 C CA . ASP A 1 82 ? -15.214 8.394 20.286 1.00 96.69 82 ASP A CA 1
ATOM 652 C C . ASP A 1 82 ? -16.562 7.897 20.841 1.00 96.69 82 ASP A C 1
ATOM 654 O O . ASP A 1 82 ? -17.015 8.411 21.862 1.00 96.69 82 ASP A O 1
ATOM 658 N N . ASP A 1 83 ? -17.106 6.806 20.292 1.00 94.00 83 ASP A N 1
ATOM 659 C CA . ASP A 1 83 ? -18.321 6.144 20.792 1.00 94.00 83 ASP A CA 1
ATOM 660 C C . ASP A 1 83 ? -18.156 5.653 22.246 1.00 94.00 83 ASP A C 1
ATOM 662 O O . ASP A 1 83 ? -19.056 5.784 23.078 1.00 94.00 83 ASP A O 1
ATOM 666 N N . ALA A 1 84 ? -16.988 5.09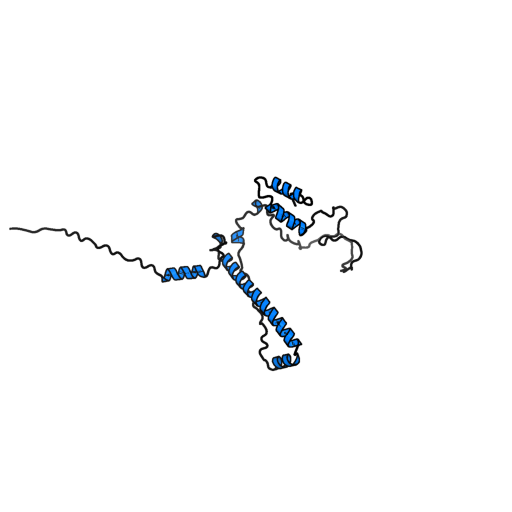2 22.583 1.00 95.12 84 ALA A N 1
ATOM 667 C CA . ALA A 1 84 ? -16.688 4.628 23.938 1.00 95.12 84 ALA A CA 1
ATOM 668 C C . ALA A 1 84 ? -16.490 5.779 24.939 1.00 95.12 84 ALA A C 1
ATOM 670 O O . ALA A 1 84 ? -16.695 5.591 26.138 1.00 95.12 84 ALA A O 1
ATOM 671 N N . LEU A 1 85 ? -16.071 6.958 24.471 1.00 96.00 85 LEU A N 1
ATOM 672 C CA . LEU A 1 85 ? -15.963 8.162 25.296 1.00 96.00 85 LEU A CA 1
ATOM 673 C C . LEU A 1 85 ? -17.320 8.846 25.496 1.00 96.00 85 LEU A C 1
ATOM 675 O O . LEU A 1 85 ? -17.519 9.468 26.539 1.00 96.00 85 LEU A O 1
ATOM 679 N N . GLU A 1 86 ? -18.235 8.723 24.533 1.00 97.38 86 GLU A N 1
ATOM 680 C CA . GLU A 1 86 ? -19.608 9.221 24.645 1.00 97.38 86 GLU A CA 1
ATOM 681 C C . GLU A 1 86 ? -20.430 8.409 25.662 1.00 97.38 86 GLU A C 1
ATOM 683 O O . GLU A 1 86 ? -21.088 9.001 26.519 1.00 97.38 86 GLU A O 1
ATOM 688 N N . ASP A 1 87 ? -20.330 7.071 25.642 1.00 96.25 87 ASP A N 1
ATOM 689 C CA . ASP A 1 87 ? -20.948 6.181 26.643 1.00 96.25 87 ASP A CA 1
ATOM 690 C C . ASP A 1 87 ? -19.944 5.183 27.266 1.00 96.25 87 ASP A C 1
ATOM 692 O O . ASP A 1 87 ? -19.882 4.003 26.889 1.00 96.25 87 ASP A O 1
ATOM 696 N N . PRO A 1 88 ? -19.175 5.621 28.284 1.00 95.69 88 PRO A N 1
ATOM 697 C CA . PRO A 1 88 ? -18.173 4.774 28.928 1.00 95.69 88 PRO A CA 1
ATOM 698 C C . PRO A 1 88 ? -18.769 3.597 29.706 1.00 95.69 88 PRO A C 1
ATOM 700 O O . PRO A 1 88 ? -18.147 2.538 29.802 1.00 95.69 88 PRO A O 1
ATOM 703 N N . ILE A 1 89 ? -19.963 3.767 30.284 1.00 96.12 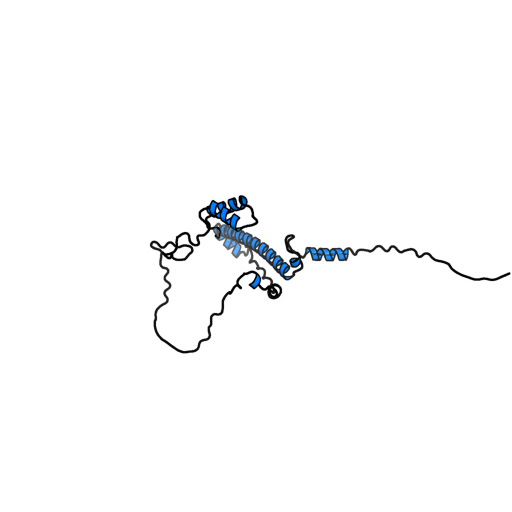89 ILE A N 1
ATOM 704 C CA . ILE A 1 89 ? -20.598 2.732 31.112 1.00 96.12 89 ILE A CA 1
ATOM 705 C C . ILE A 1 89 ? -21.143 1.626 30.208 1.00 96.12 89 ILE A C 1
ATOM 707 O O . ILE A 1 89 ? -20.876 0.449 30.463 1.00 96.12 89 ILE A O 1
ATOM 711 N N . GLY A 1 90 ? -21.836 1.988 29.123 1.00 95.06 90 GLY A N 1
ATOM 712 C CA . GLY A 1 90 ? -22.321 1.023 28.141 1.00 95.06 90 GLY A CA 1
ATOM 713 C C . GLY A 1 90 ? -21.188 0.275 27.441 1.00 95.06 90 GLY A C 1
ATOM 714 O O . GLY A 1 90 ? -21.307 -0.926 27.196 1.00 95.06 90 GLY A O 1
ATOM 715 N N . PHE A 1 91 ? -20.054 0.932 27.178 1.00 95.06 91 PHE A N 1
ATOM 716 C CA . PHE A 1 91 ? -18.869 0.262 26.640 1.00 95.06 91 PHE A CA 1
ATOM 717 C C . PHE A 1 91 ? -18.319 -0.821 27.585 1.00 95.06 91 PHE A C 1
ATOM 719 O O . PHE A 1 91 ? -18.065 -1.947 27.152 1.00 95.06 91 PHE A O 1
ATOM 726 N N . VAL A 1 92 ? -18.168 -0.516 28.880 1.00 96.12 92 VAL A N 1
ATOM 727 C CA . VAL A 1 92 ? -17.679 -1.486 29.877 1.00 96.12 92 VAL A CA 1
ATOM 728 C C . VAL A 1 92 ? -18.651 -2.653 30.048 1.00 96.12 92 VAL A C 1
ATOM 730 O O . VAL A 1 92 ? -18.213 -3.796 30.142 1.00 96.12 92 VAL A O 1
ATOM 733 N N . ASP A 1 93 ? -19.955 -2.390 30.044 1.00 95.88 93 ASP A N 1
ATOM 734 C CA . ASP A 1 93 ? -20.995 -3.421 30.122 1.00 95.88 93 ASP A CA 1
ATOM 735 C C . ASP A 1 93 ? -20.929 -4.386 28.918 1.00 95.88 93 ASP A C 1
ATOM 737 O O . ASP A 1 93 ? -20.887 -5.606 29.091 1.00 95.88 93 ASP A O 1
ATOM 741 N N . LYS A 1 94 ? -20.782 -3.857 27.692 1.00 94.75 94 LYS A N 1
ATOM 742 C CA . LYS A 1 94 ? -20.532 -4.664 26.479 1.00 94.75 94 LYS A CA 1
ATOM 743 C C . LYS A 1 94 ? -19.254 -5.502 26.598 1.00 94.75 94 LYS A C 1
ATOM 745 O O . LYS A 1 94 ? -19.261 -6.688 26.265 1.00 94.75 94 LYS A O 1
ATOM 750 N N . LEU A 1 95 ? -18.176 -4.914 27.123 1.00 94.88 95 LEU A N 1
ATOM 751 C CA . LEU A 1 95 ? -16.897 -5.600 27.324 1.00 94.88 95 LEU A CA 1
ATOM 752 C C . LEU A 1 95 ? -17.002 -6.736 28.357 1.00 94.88 95 LEU A C 1
ATOM 754 O O . LEU A 1 95 ? -16.475 -7.822 28.127 1.00 94.88 95 LEU A O 1
ATOM 758 N N . GLN A 1 96 ? -17.702 -6.517 29.475 1.00 95.81 96 GLN A N 1
ATOM 759 C CA . GLN A 1 96 ? -17.909 -7.527 30.522 1.00 95.81 96 GLN A CA 1
ATOM 760 C C . GLN A 1 96 ? -18.786 -8.688 30.051 1.00 95.81 96 GLN A C 1
ATOM 762 O O . GLN A 1 96 ? -18.538 -9.835 30.424 1.00 95.81 96 GLN A O 1
ATOM 767 N N . ARG A 1 97 ? -19.781 -8.411 29.200 1.00 95.94 97 ARG A N 1
ATOM 768 C CA . ARG A 1 97 ? -20.594 -9.444 28.543 1.00 95.94 97 ARG A CA 1
ATOM 769 C C . ARG A 1 97 ? -19.840 -10.223 27.461 1.00 95.94 97 ARG A C 1
ATOM 771 O O . ARG A 1 97 ? -20.357 -11.236 26.996 1.00 95.94 97 ARG A O 1
ATOM 778 N N . GLY A 1 98 ? -18.645 -9.778 27.065 1.00 91.25 98 GLY A N 1
ATOM 779 C CA . GLY A 1 98 ? -17.883 -10.377 25.969 1.00 91.25 98 GLY A CA 1
ATOM 780 C C . GLY A 1 98 ? -18.540 -10.168 24.602 1.00 91.25 98 GLY A C 1
ATOM 781 O O . GLY A 1 98 ? -18.397 -11.012 23.719 1.00 91.25 98 GLY A O 1
ATOM 782 N N . GLU A 1 99 ? -19.295 -9.080 24.439 1.00 92.25 99 GLU A N 1
ATOM 783 C CA . GLU A 1 99 ? -19.932 -8.724 23.172 1.00 92.25 99 GLU A CA 1
ATOM 784 C C . GLU A 1 99 ? -18.877 -8.292 22.136 1.00 92.25 99 GLU A C 1
ATOM 786 O O . GLU A 1 99 ? -17.836 -7.732 22.491 1.00 92.25 99 GLU A O 1
ATOM 791 N N . ASP A 1 100 ? -19.122 -8.552 20.847 1.00 89.88 100 ASP A N 1
ATOM 792 C CA . ASP A 1 100 ? -18.180 -8.171 19.792 1.00 89.88 100 ASP A CA 1
ATOM 793 C C . ASP A 1 100 ? -18.185 -6.651 19.579 1.00 89.88 100 ASP A C 1
ATOM 795 O O . ASP A 1 100 ? -19.054 -6.077 18.915 1.00 89.88 100 ASP A O 1
ATOM 799 N N . LEU A 1 101 ? -17.159 -5.998 20.125 1.00 87.94 101 LEU A N 1
ATOM 800 C CA . LEU A 1 101 ? -16.918 -4.561 19.997 1.00 87.94 101 LEU A CA 1
ATOM 801 C C . LEU A 1 101 ? -16.524 -4.142 18.578 1.00 87.94 101 LEU A C 1
ATOM 803 O O . LEU A 1 101 ? -16.317 -2.954 18.336 1.00 87.94 101 LEU A O 1
ATOM 807 N N . ASN A 1 102 ? -16.427 -5.088 17.634 1.00 89.00 102 ASN A N 1
ATOM 808 C CA . ASN A 1 102 ? -16.187 -4.789 16.231 1.00 89.00 102 ASN A CA 1
ATOM 809 C C . ASN A 1 102 ? -14.875 -4.007 16.028 1.00 89.00 102 ASN A C 1
ATOM 811 O O . ASN A 1 102 ? -14.757 -3.204 15.100 1.00 89.00 102 ASN A O 1
ATOM 815 N N . LEU A 1 103 ? -13.887 -4.236 16.895 1.00 92.88 103 LEU A N 1
ATOM 816 C CA . LEU A 1 1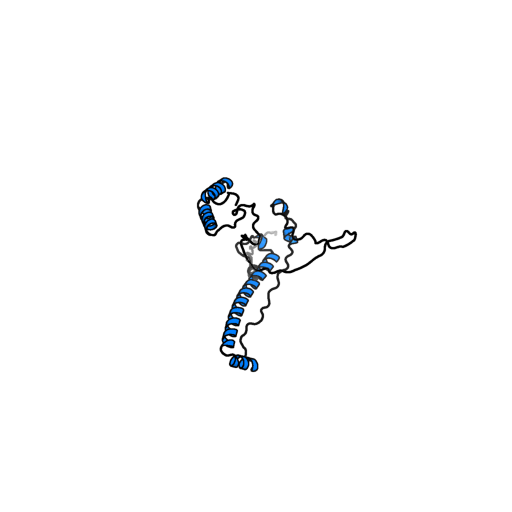03 ? -12.584 -3.588 16.824 1.00 92.88 103 LEU A CA 1
ATOM 817 C C . LEU A 1 103 ? -11.735 -4.237 15.717 1.00 92.88 103 LEU A C 1
ATOM 819 O O . LEU A 1 103 ? -11.694 -5.469 15.618 1.00 92.88 103 LEU A O 1
ATOM 823 N N . PRO A 1 104 ? -11.039 -3.438 14.890 1.00 95.12 104 PRO A N 1
ATOM 824 C CA . PRO A 1 104 ? -10.058 -3.950 13.944 1.00 95.12 104 PRO A CA 1
ATOM 825 C C . PRO A 1 104 ? -9.021 -4.850 14.613 1.00 95.12 104 PRO A C 1
ATOM 827 O O . PRO A 1 104 ? -8.536 -4.568 15.710 1.00 95.12 104 PRO A O 1
ATOM 830 N N . LYS A 1 105 ? -8.675 -5.949 13.940 1.00 91.88 105 LYS A N 1
ATOM 831 C CA . LYS A 1 105 ? -7.658 -6.893 14.417 1.00 91.88 105 LYS A CA 1
ATOM 832 C C . LYS A 1 105 ? -6.271 -6.432 13.989 1.00 91.88 105 LYS A C 1
ATOM 834 O O . LYS A 1 105 ? -6.116 -5.715 13.009 1.00 91.88 105 LYS A O 1
ATOM 839 N N . GLN A 1 106 ? -5.247 -6.913 14.691 1.00 93.38 106 GLN A N 1
ATOM 840 C CA . GLN A 1 106 ? -3.869 -6.666 14.288 1.00 93.38 106 GLN A CA 1
ATOM 841 C C . GLN A 1 106 ? -3.609 -7.227 12.887 1.00 93.38 106 GLN A C 1
ATOM 843 O O . GLN A 1 106 ? -3.789 -8.420 12.624 1.00 93.38 106 GLN A O 1
ATOM 848 N N . GLN A 1 107 ? -3.129 -6.359 12.009 1.00 93.25 107 GLN A N 1
ATOM 849 C CA . GLN A 1 107 ? -2.737 -6.725 10.665 1.00 93.25 107 GLN A CA 1
ATOM 850 C C . GLN A 1 107 ? -1.370 -7.420 10.654 1.00 93.25 107 GLN A C 1
ATOM 852 O O . GLN A 1 107 ? -0.428 -6.989 11.320 1.00 93.25 107 GLN A O 1
ATOM 857 N N . ARG A 1 108 ? -1.249 -8.496 9.869 1.00 93.88 108 ARG A N 1
ATOM 858 C CA . ARG A 1 108 ? 0.035 -9.163 9.613 1.00 93.88 108 ARG A CA 1
ATOM 859 C C . ARG A 1 108 ? 0.704 -8.526 8.403 1.00 93.88 108 ARG A C 1
ATOM 861 O O . ARG A 1 108 ? 0.153 -8.592 7.310 1.00 93.88 108 ARG A O 1
ATOM 868 N N . ILE A 1 109 ? 1.870 -7.925 8.613 1.00 94.56 109 ILE A N 1
ATOM 869 C CA . ILE A 1 109 ? 2.644 -7.254 7.563 1.00 94.56 109 ILE A CA 1
ATOM 870 C C . ILE A 1 109 ? 3.335 -8.307 6.691 1.00 94.56 109 ILE A C 1
ATOM 872 O O . ILE A 1 109 ? 3.831 -9.309 7.206 1.00 94.56 109 ILE A O 1
ATOM 876 N N . ALA A 1 110 ? 3.333 -8.093 5.375 1.00 92.81 110 ALA A N 1
ATOM 877 C CA . ALA A 1 110 ? 4.017 -8.966 4.429 1.00 92.81 110 ALA A CA 1
ATOM 878 C C . ALA A 1 110 ? 5.543 -8.896 4.598 1.00 92.81 110 ALA A C 1
ATOM 880 O O . ALA A 1 110 ? 6.108 -7.822 4.809 1.00 92.81 110 ALA A O 1
ATOM 881 N N . GLU A 1 111 ? 6.215 -10.038 4.474 1.00 93.88 111 GLU A N 1
ATOM 882 C CA . GLU A 1 111 ? 7.677 -10.095 4.480 1.00 93.88 111 GLU A CA 1
ATOM 883 C C . GLU A 1 111 ? 8.249 -9.637 3.133 1.00 93.88 111 GLU A C 1
ATOM 885 O O . GLU A 1 111 ? 7.654 -9.855 2.075 1.00 93.88 111 GLU A O 1
ATOM 890 N N . LEU A 1 112 ? 9.416 -8.991 3.175 1.00 94.25 112 LEU A N 1
ATOM 891 C CA . LEU A 1 112 ? 10.083 -8.507 1.970 1.00 94.25 112 LEU A CA 1
ATOM 892 C C . LEU A 1 112 ? 10.760 -9.665 1.222 1.00 94.25 112 LEU A C 1
ATOM 894 O O . LEU A 1 112 ? 11.376 -10.526 1.857 1.00 94.25 112 LEU A O 1
ATOM 898 N N . PRO A 1 113 ? 10.716 -9.673 -0.121 1.00 93.62 113 PRO A N 1
ATOM 899 C CA . PRO A 1 113 ? 11.365 -10.710 -0.899 1.00 93.62 113 PRO A CA 1
ATOM 900 C C . PRO A 1 113 ? 12.885 -10.526 -0.840 1.00 93.62 113 PRO A C 1
ATOM 902 O O . PRO A 1 113 ? 13.407 -9.417 -0.974 1.00 93.62 113 PRO A O 1
ATOM 905 N N . MET A 1 114 ? 13.611 -11.627 -0.650 1.00 91.31 114 MET A N 1
ATOM 906 C CA . MET A 1 114 ? 15.071 -11.609 -0.620 1.00 91.31 114 MET A CA 1
ATOM 907 C C . MET A 1 114 ? 15.623 -11.639 -2.048 1.00 91.31 114 MET A C 1
ATOM 909 O O . MET A 1 114 ? 15.679 -12.690 -2.679 1.00 91.31 114 MET A O 1
ATOM 913 N N . ILE A 1 115 ? 16.041 -10.478 -2.548 1.00 92.00 115 ILE A N 1
ATOM 914 C CA . ILE A 1 115 ? 16.588 -10.329 -3.900 1.00 92.00 115 ILE A CA 1
ATOM 915 C C . ILE A 1 115 ? 18.111 -10.468 -3.855 1.00 92.00 115 ILE A C 1
ATOM 917 O O . ILE A 1 115 ? 18.791 -9.739 -3.127 1.00 92.00 115 ILE A O 1
ATOM 921 N N . ASN A 1 116 ? 18.665 -11.379 -4.661 1.00 89.50 116 ASN A N 1
ATOM 922 C CA . ASN A 1 116 ? 20.112 -11.498 -4.818 1.00 89.50 116 ASN A CA 1
ATOM 923 C C . ASN A 1 116 ? 20.643 -10.436 -5.796 1.00 89.50 116 ASN A C 1
ATOM 925 O O . ASN A 1 116 ? 20.705 -10.646 -7.008 1.00 89.50 116 ASN A O 1
ATOM 929 N N . TRP A 1 117 ? 21.057 -9.290 -5.258 1.00 87.25 117 TRP A N 1
ATOM 930 C CA . TRP A 1 117 ? 21.553 -8.159 -6.047 1.00 87.25 117 TRP A CA 1
ATOM 931 C C . TRP A 1 117 ? 22.859 -8.432 -6.799 1.00 87.25 117 TRP A C 1
ATOM 933 O O . TRP A 1 117 ? 23.118 -7.785 -7.816 1.00 87.25 117 TRP A O 1
ATOM 943 N N . GLU A 1 118 ? 23.674 -9.392 -6.357 1.00 88.44 118 GLU A N 1
ATOM 944 C CA . GLU A 1 118 ? 24.940 -9.730 -7.025 1.00 88.44 118 GLU A CA 1
ATOM 945 C C . GLU A 1 118 ? 24.702 -10.227 -8.460 1.00 88.44 118 GLU A C 1
ATOM 947 O O . GLU A 1 118 ? 25.491 -9.937 -9.364 1.00 88.44 118 GLU A O 1
ATOM 952 N N . LYS A 1 119 ? 23.555 -10.877 -8.705 1.00 87.50 119 LYS A N 1
ATOM 953 C CA . LYS A 1 119 ? 23.118 -11.322 -10.038 1.00 87.50 119 LYS A CA 1
ATOM 954 C C . LYS A 1 119 ? 23.009 -10.173 -11.046 1.00 87.50 119 LYS A C 1
ATOM 956 O O . LYS A 1 119 ? 23.286 -10.376 -12.222 1.00 87.50 119 LYS A O 1
ATOM 961 N N . TYR A 1 120 ? 22.616 -8.981 -10.599 1.00 85.38 120 TYR A N 1
ATOM 962 C CA . TYR A 1 120 ? 22.336 -7.834 -11.474 1.00 85.38 120 TYR A CA 1
ATOM 963 C C . TYR A 1 120 ? 23.442 -6.779 -11.466 1.00 85.38 120 TYR A C 1
ATOM 965 O O . TYR A 1 120 ? 23.494 -5.928 -12.349 1.00 85.38 120 TYR A O 1
ATOM 973 N N . THR A 1 121 ? 24.316 -6.814 -10.460 1.00 84.50 121 THR A N 1
ATOM 974 C CA . THR A 1 121 ? 25.319 -5.766 -10.220 1.00 84.50 121 THR A CA 1
ATOM 975 C C . THR A 1 121 ? 26.758 -6.218 -10.470 1.00 84.50 121 THR A C 1
ATOM 977 O O . THR A 1 121 ? 27.657 -5.384 -10.505 1.00 84.50 121 THR A O 1
ATOM 980 N N . SER A 1 122 ? 26.997 -7.515 -10.684 1.00 77.31 122 SER A N 1
ATOM 981 C CA . SER A 1 122 ? 28.345 -8.075 -10.871 1.00 77.31 122 SER A CA 1
ATOM 982 C C . SER A 1 122 ? 29.035 -7.637 -12.167 1.00 77.31 122 SER A C 1
ATOM 984 O O . SER A 1 122 ? 30.259 -7.530 -12.196 1.00 77.31 122 SER A O 1
ATOM 986 N N . THR A 1 123 ? 28.278 -7.363 -13.230 1.00 70.81 123 THR A N 1
ATOM 987 C CA . THR A 1 123 ? 28.822 -7.021 -14.557 1.00 70.81 123 THR A CA 1
ATOM 988 C C . THR A 1 123 ? 28.864 -5.522 -14.845 1.00 70.81 123 THR A C 1
ATOM 990 O O . THR A 1 123 ? 29.423 -5.113 -15.860 1.00 70.81 123 THR A O 1
ATOM 993 N N . VAL A 1 124 ? 28.261 -4.692 -13.992 1.00 67.94 124 VAL A N 1
ATOM 994 C CA . VAL A 1 124 ? 28.204 -3.241 -14.198 1.00 67.94 124 VAL A CA 1
ATOM 995 C C . VAL A 1 124 ? 29.394 -2.568 -13.529 1.00 67.94 124 VAL A C 1
ATOM 997 O O . VAL A 1 124 ? 29.480 -2.461 -12.305 1.00 67.94 124 VAL A O 1
ATOM 1000 N N . ASP A 1 125 ? 30.312 -2.065 -14.355 1.00 64.31 125 ASP A N 1
ATOM 1001 C CA . ASP A 1 125 ? 31.359 -1.163 -13.895 1.00 64.31 125 ASP A CA 1
ATOM 1002 C C . ASP A 1 125 ? 30.777 0.241 -13.681 1.00 64.31 125 ASP A C 1
ATOM 1004 O O . ASP A 1 125 ? 30.779 1.104 -14.562 1.00 64.31 125 ASP A O 1
ATOM 1008 N N . PHE A 1 126 ? 30.265 0.477 -12.472 1.00 64.31 126 PHE A N 1
ATOM 1009 C CA . PHE A 1 126 ? 29.725 1.776 -12.062 1.00 64.31 126 PHE A CA 1
ATOM 1010 C C . PHE A 1 126 ? 30.747 2.924 -12.153 1.00 64.31 126 PHE A C 1
ATOM 1012 O O . PHE A 1 126 ? 30.352 4.087 -12.061 1.00 64.31 126 PHE A O 1
ATOM 1019 N N . THR A 1 127 ? 32.043 2.643 -12.359 1.00 63.56 127 THR A N 1
ATOM 1020 C CA . THR A 1 127 ? 33.043 3.701 -12.561 1.00 63.56 127 THR A CA 1
ATOM 1021 C C . THR A 1 127 ? 32.882 4.432 -13.898 1.00 63.56 127 THR A C 1
ATOM 1023 O O . THR A 1 127 ? 33.195 5.620 -13.967 1.00 63.56 127 THR A O 1
ATOM 1026 N N . SER A 1 128 ? 32.300 3.792 -14.921 1.00 60.03 128 SER A N 1
ATOM 1027 C CA . SER A 1 128 ? 32.066 4.413 -16.234 1.00 60.03 128 SER A CA 1
ATOM 1028 C C . SER A 1 128 ? 30.909 5.422 -16.247 1.00 60.03 128 SER A C 1
ATOM 1030 O O . SER A 1 128 ? 30.840 6.245 -17.156 1.00 60.03 128 SER A O 1
ATOM 1032 N N . LEU A 1 129 ? 29.995 5.370 -15.271 1.00 61.50 129 LEU A N 1
ATOM 1033 C CA . LEU A 1 129 ? 28.813 6.244 -15.200 1.00 61.50 129 LEU A CA 1
ATOM 1034 C C . LEU A 1 129 ? 29.029 7.483 -14.318 1.00 61.50 129 LEU A C 1
ATOM 1036 O O . LEU A 1 129 ? 28.092 8.240 -14.081 1.00 61.50 129 LEU A O 1
ATOM 1040 N N . GLY A 1 130 ? 30.242 7.691 -13.795 1.00 55.88 130 GLY A N 1
ATOM 1041 C CA . GLY A 1 130 ? 30.562 8.847 -12.949 1.00 55.88 130 GLY A CA 1
ATOM 1042 C C . GLY A 1 130 ? 29.824 8.874 -11.604 1.00 55.88 130 GLY A C 1
ATOM 1043 O O . GLY A 1 130 ? 29.902 9.872 -10.893 1.00 55.88 130 GLY A O 1
ATOM 1044 N N . ILE A 1 131 ? 29.126 7.793 -11.236 1.00 58.66 131 ILE A N 1
ATOM 1045 C CA . ILE A 1 131 ? 28.438 7.661 -9.951 1.00 58.66 131 ILE A CA 1
ATOM 1046 C C . ILE A 1 131 ? 29.494 7.194 -8.942 1.00 58.66 131 ILE A C 1
ATOM 1048 O O . ILE A 1 131 ? 29.921 6.035 -9.003 1.00 58.66 131 ILE A O 1
ATOM 1052 N N . PRO A 1 132 ? 29.977 8.059 -8.027 1.00 54.31 132 PRO A N 1
ATOM 1053 C CA . PRO A 1 132 ? 30.943 7.630 -7.031 1.00 54.31 132 PRO A CA 1
ATOM 1054 C C . PRO A 1 132 ? 30.316 6.498 -6.221 1.00 54.31 132 PRO A C 1
ATOM 1056 O O . PRO A 1 132 ? 29.207 6.640 -5.701 1.00 54.31 132 PRO A O 1
ATOM 1059 N N . LYS A 1 133 ? 31.024 5.363 -6.136 1.00 58.38 133 LYS A N 1
ATOM 1060 C CA . LYS A 1 133 ? 30.639 4.224 -5.296 1.00 58.38 133 LYS A CA 1
ATOM 1061 C C . LYS A 1 133 ? 30.213 4.776 -3.939 1.00 58.38 133 LYS A C 1
ATOM 1063 O O . LYS A 1 133 ? 31.004 5.447 -3.279 1.00 58.38 133 LYS A O 1
ATOM 1068 N N . HIS A 1 134 ? 28.965 4.534 -3.552 1.00 53.28 134 HIS A N 1
ATOM 1069 C CA . HIS A 1 134 ? 28.423 4.956 -2.270 1.00 53.28 134 HIS A CA 1
ATOM 1070 C C . HIS A 1 134 ? 29.261 4.311 -1.156 1.00 53.28 134 HIS A C 1
ATOM 1072 O O . HIS A 1 134 ? 29.058 3.154 -0.787 1.00 53.28 134 HIS A O 1
ATOM 1078 N N . LEU A 1 135 ? 30.260 5.041 -0.650 1.00 57.97 135 LEU A N 1
ATOM 1079 C CA . LEU A 1 135 ? 31.092 4.642 0.480 1.00 57.97 135 LEU A CA 1
ATOM 1080 C C . LEU A 1 135 ? 30.278 4.810 1.761 1.00 57.97 135 LEU A C 1
ATOM 1082 O O . LEU A 1 135 ? 30.576 5.640 2.620 1.00 57.97 135 LEU A O 1
ATOM 1086 N N . THR A 1 136 ? 29.224 4.013 1.913 1.00 48.03 136 THR A N 1
ATOM 1087 C CA . THR A 1 136 ? 28.597 3.860 3.218 1.00 48.03 136 THR A CA 1
ATOM 1088 C C . THR A 1 136 ? 29.568 3.125 4.125 1.00 48.03 136 THR A C 1
ATOM 1090 O O . THR A 1 136 ? 29.697 1.906 4.081 1.00 48.03 136 THR A O 1
ATOM 1093 N N . ARG A 1 137 ? 30.193 3.908 5.007 1.00 50.09 137 ARG A N 1
ATOM 1094 C CA . ARG A 1 137 ? 30.686 3.472 6.314 1.00 50.09 137 ARG A CA 1
ATOM 1095 C C . ARG A 1 137 ? 31.918 2.562 6.261 1.00 50.09 137 ARG A C 1
ATOM 1097 O O . ARG A 1 137 ? 31.871 1.385 6.617 1.00 50.09 137 ARG A O 1
ATOM 1104 N N . LEU A 1 138 ? 33.066 3.158 5.940 1.00 46.09 138 LEU A N 1
ATOM 1105 C CA . LEU A 1 138 ? 34.360 2.563 6.263 1.00 46.09 138 LEU A CA 1
ATOM 1106 C C . LEU A 1 138 ? 34.540 2.532 7.796 1.00 46.09 138 LEU A C 1
ATOM 1108 O O . LEU A 1 138 ? 34.826 3.534 8.440 1.00 46.09 138 LEU A O 1
ATOM 1112 N N . LYS A 1 139 ? 34.260 1.356 8.363 1.00 46.03 139 LYS A N 1
ATOM 1113 C CA . LYS A 1 139 ? 34.931 0.702 9.496 1.00 46.03 139 LYS A CA 1
ATOM 1114 C C . LYS A 1 139 ? 35.517 1.631 10.577 1.00 46.03 139 LYS A C 1
ATOM 1116 O O . LYS A 1 139 ? 36.664 2.057 10.511 1.00 46.03 139 LYS A O 1
ATOM 1121 N N . LYS A 1 140 ? 34.749 1.796 11.660 1.00 46.12 140 LYS A N 1
ATOM 1122 C CA . LYS A 1 140 ? 35.254 2.107 13.005 1.00 46.12 140 LYS A CA 1
ATOM 1123 C C . LYS A 1 140 ? 36.341 1.078 13.350 1.00 46.12 140 LYS A C 1
ATOM 1125 O O . LYS A 1 140 ? 36.028 -0.069 13.659 1.00 46.12 140 LYS A O 1
ATOM 1130 N N . GLN A 1 141 ? 37.609 1.469 13.225 1.00 44.25 141 GLN A N 1
ATOM 1131 C CA . GLN A 1 141 ? 38.731 0.741 13.809 1.00 44.25 141 GLN A CA 1
ATOM 1132 C C . GLN A 1 141 ? 38.530 0.731 15.323 1.00 44.25 141 GLN A C 1
ATOM 1134 O O . GLN A 1 141 ? 38.653 1.754 15.988 1.00 44.25 141 GLN A O 1
ATOM 1139 N N . LEU A 1 142 ? 38.188 -0.439 15.848 1.00 37.62 142 LEU A N 1
ATOM 1140 C CA . LEU A 1 142 ? 38.308 -0.761 17.256 1.00 37.62 142 LEU A CA 1
ATOM 1141 C C . LEU A 1 142 ? 39.040 -2.097 17.335 1.00 37.62 142 LEU A C 1
ATOM 1143 O O . LEU A 1 142 ? 38.421 -3.146 17.226 1.00 37.62 142 LEU A O 1
ATOM 1147 N N . VAL A 1 143 ? 40.363 -2.029 17.460 1.00 35.03 143 VAL A N 1
ATOM 1148 C CA . VAL A 1 143 ? 41.173 -2.974 18.233 1.00 35.03 143 VAL A CA 1
ATOM 1149 C C . VAL A 1 143 ? 42.294 -2.146 18.859 1.00 35.03 143 VAL A C 1
ATOM 1151 O O . VAL A 1 143 ? 43.071 -1.491 18.168 1.00 35.03 143 VAL A O 1
ATOM 1154 N N . ASN A 1 144 ? 42.273 -2.134 20.188 1.00 33.12 144 ASN A N 1
ATOM 1155 C CA . ASN A 1 144 ? 43.176 -1.446 21.098 1.00 33.12 144 ASN A CA 1
ATOM 1156 C C . ASN A 1 144 ? 44.598 -2.017 21.042 1.00 33.12 144 ASN A C 1
ATOM 1158 O O . ASN A 1 144 ? 44.760 -3.221 20.846 1.00 33.12 144 ASN A O 1
ATOM 1162 N N . GLY A 1 145 ? 45.597 -1.194 21.386 1.00 29.25 145 GLY A N 1
ATOM 1163 C CA . GLY A 1 145 ? 46.859 -1.723 21.910 1.00 29.25 145 GLY A CA 1
ATOM 1164 C C . GLY A 1 145 ? 48.080 -0.802 21.898 1.00 29.25 145 GLY A C 1
ATOM 1165 O O . GLY A 1 145 ? 48.985 -1.043 21.116 1.00 29.25 145 GLY A O 1
ATOM 1166 N N . ALA A 1 146 ? 48.133 0.113 22.874 1.00 26.45 146 ALA A N 1
ATOM 1167 C CA . ALA A 1 146 ? 49.334 0.624 23.561 1.00 26.45 146 ALA A CA 1
ATOM 1168 C C . ALA A 1 146 ? 50.044 1.920 23.090 1.00 26.45 146 ALA A C 1
ATOM 1170 O O . ALA A 1 146 ? 50.319 2.132 21.916 1.00 26.45 146 ALA A O 1
ATOM 1171 N N . ALA A 1 147 ? 50.425 2.687 24.128 1.00 28.36 147 ALA A N 1
ATOM 1172 C CA . ALA A 1 147 ? 51.356 3.823 24.221 1.00 28.36 147 ALA A CA 1
ATOM 1173 C C . ALA A 1 147 ? 50.780 5.260 24.167 1.00 28.36 147 ALA A C 1
ATOM 1175 O O . ALA A 1 147 ? 50.941 6.000 23.205 1.00 28.36 147 ALA A O 1
ATOM 1176 N N . SER A 1 148 ? 50.135 5.624 25.281 1.00 29.12 148 SER A N 1
ATOM 1177 C CA . SER A 1 148 ? 50.422 6.778 26.155 1.00 29.12 148 SER A CA 1
ATOM 1178 C C . SER A 1 148 ? 50.859 8.121 25.551 1.00 29.12 148 SER A C 1
ATOM 1180 O O . SER A 1 148 ? 51.987 8.269 25.097 1.00 29.12 148 SER A O 1
ATOM 1182 N N . THR A 1 149 ? 50.042 9.160 25.741 1.00 31.48 149 THR A N 1
ATOM 1183 C CA . THR A 1 149 ? 50.463 10.442 26.353 1.00 31.48 149 THR A CA 1
ATOM 1184 C C . THR A 1 149 ? 49.230 11.233 26.812 1.00 31.48 149 THR A C 1
ATOM 1186 O O . THR A 1 149 ? 48.125 11.035 26.315 1.00 31.48 149 THR A O 1
ATOM 1189 N N . GLU A 1 150 ? 49.428 12.012 27.867 1.00 30.02 150 GLU A N 1
ATOM 1190 C CA . GLU A 1 150 ? 48.456 12.432 28.878 1.00 30.02 150 GLU A CA 1
ATOM 1191 C C . GLU A 1 150 ? 47.692 13.733 28.556 1.00 30.02 150 GLU A C 1
ATOM 1193 O O . GLU A 1 150 ? 48.109 14.526 27.719 1.00 30.02 150 GLU A O 1
ATOM 1198 N N . ASN A 1 151 ? 46.647 13.961 29.366 1.00 31.31 151 ASN A N 1
ATOM 1199 C CA . ASN A 1 151 ? 46.028 15.239 29.753 1.00 31.31 151 ASN A CA 1
ATOM 1200 C C . ASN A 1 151 ? 45.165 16.018 28.745 1.00 31.31 151 ASN A C 1
ATOM 1202 O O . ASN A 1 151 ? 45.659 16.757 27.905 1.00 31.31 151 ASN A O 1
ATOM 1206 N N . GLU A 1 152 ? 43.843 15.968 28.952 1.00 33.47 152 GLU A N 1
ATOM 1207 C CA . GLU A 1 152 ? 43.072 17.018 29.657 1.00 33.47 152 GLU A CA 1
ATOM 1208 C C . GLU A 1 152 ? 41.638 16.500 29.916 1.00 33.47 152 GLU A C 1
ATOM 1210 O O . GLU A 1 152 ? 41.015 15.863 29.065 1.00 33.47 152 GLU A O 1
ATOM 1215 N N . GLN A 1 153 ? 41.128 16.707 31.134 1.00 32.47 153 GLN A N 1
ATOM 1216 C CA . GLN A 1 153 ? 39.827 16.219 31.602 1.00 32.47 153 GLN A CA 1
ATOM 1217 C C . GLN A 1 153 ? 38.734 17.299 31.529 1.00 32.47 153 GLN A C 1
ATOM 1219 O O . GLN A 1 153 ? 38.985 18.447 31.881 1.00 32.47 153 GLN A O 1
ATOM 1224 N N . LYS A 1 154 ? 37.495 16.815 31.315 1.00 32.81 154 LYS A N 1
ATOM 1225 C CA . LYS A 1 154 ? 36.160 17.339 31.718 1.00 32.81 154 LYS A CA 1
ATOM 1226 C C . LYS A 1 154 ? 35.292 17.959 30.602 1.00 32.81 154 LYS A C 1
ATOM 1228 O O . LYS A 1 154 ? 35.808 18.554 29.670 1.00 32.81 154 LYS A O 1
ATOM 1233 N N . PRO A 1 155 ? 33.952 17.938 30.753 1.00 35.94 155 PRO A N 1
ATOM 1234 C CA . PRO A 1 155 ? 33.102 16.761 30.910 1.00 35.94 155 PRO A CA 1
ATOM 1235 C C . PRO A 1 155 ? 31.893 16.823 29.950 1.00 35.94 155 PRO A C 1
ATOM 1237 O O . PRO A 1 155 ? 31.585 17.839 29.334 1.00 35.94 155 PRO A O 1
ATOM 1240 N N . ILE A 1 156 ? 31.165 15.715 29.863 1.00 44.62 156 ILE A N 1
ATOM 1241 C CA . ILE A 1 156 ? 29.862 15.625 29.203 1.00 44.62 156 ILE A CA 1
ATOM 1242 C C . ILE A 1 156 ? 28.884 16.544 29.946 1.00 44.62 156 ILE A C 1
ATOM 1244 O O . ILE A 1 156 ? 28.665 16.350 31.141 1.00 44.62 156 ILE A O 1
ATOM 1248 N N . ASN A 1 157 ? 28.267 17.502 29.252 1.00 37.50 157 ASN A N 1
ATOM 1249 C CA . ASN A 1 157 ? 27.001 18.060 29.710 1.00 37.50 157 ASN A CA 1
ATOM 1250 C C . ASN A 1 157 ? 26.069 18.310 28.523 1.00 37.50 157 ASN A C 1
ATOM 1252 O O . ASN A 1 157 ? 26.335 19.138 27.651 1.00 37.50 157 ASN A O 1
ATOM 1256 N N . ALA A 1 158 ? 24.979 17.546 28.502 1.00 45.22 158 ALA A N 1
ATOM 1257 C CA . ALA A 1 158 ? 23.808 17.829 27.699 1.00 45.22 158 ALA A CA 1
ATOM 1258 C C . ALA A 1 158 ? 23.237 19.167 28.177 1.00 45.22 158 ALA A C 1
ATOM 1260 O O . ALA A 1 158 ? 22.708 19.249 29.282 1.00 45.22 158 ALA A O 1
ATOM 1261 N N . ASN A 1 159 ? 23.369 20.212 27.362 1.00 33.28 159 ASN A N 1
ATOM 1262 C CA . ASN A 1 159 ? 22.732 21.491 27.628 1.00 33.28 159 ASN A CA 1
ATOM 1263 C C . ASN A 1 159 ? 21.798 21.828 26.466 1.00 33.28 159 ASN A C 1
ATOM 1265 O O . ASN A 1 159 ? 22.204 22.339 25.424 1.00 33.28 159 ASN A O 1
ATOM 1269 N N . PHE A 1 160 ? 20.526 21.493 26.669 1.00 47.16 160 PHE A N 1
ATOM 1270 C CA . PHE A 1 160 ? 19.397 22.176 26.060 1.00 47.16 160 PHE A CA 1
ATOM 1271 C C . PHE A 1 160 ? 19.447 23.627 26.554 1.00 47.16 160 PHE A C 1
ATOM 1273 O O . PHE A 1 160 ? 19.035 23.916 27.675 1.00 47.16 160 PHE A O 1
ATOM 1280 N N . GLN A 1 161 ? 20.036 24.523 25.763 1.00 36.44 161 GLN A N 1
ATOM 1281 C CA . GLN A 1 161 ? 19.972 25.957 26.023 1.00 36.44 161 GLN A CA 1
ATOM 1282 C C . GLN A 1 161 ? 18.967 26.594 25.078 1.00 36.44 161 GLN A C 1
ATOM 1284 O O . GLN A 1 161 ? 19.119 26.590 23.857 1.00 36.44 161 GLN A O 1
ATOM 1289 N N . SER A 1 162 ? 17.917 27.102 25.711 1.00 39.91 162 SER A N 1
ATOM 1290 C CA . SER A 1 162 ? 16.909 27.971 25.144 1.00 39.91 162 SER A CA 1
ATOM 1291 C C . SER A 1 162 ? 17.526 29.128 24.361 1.00 39.91 162 SER A C 1
ATOM 1293 O O . SER A 1 162 ? 18.527 29.724 24.749 1.00 39.91 162 SER A O 1
ATOM 1295 N N . PHE A 1 163 ? 16.852 29.406 23.255 1.00 46.03 163 PHE A N 1
ATOM 1296 C CA . PHE A 1 163 ? 17.000 30.510 22.325 1.00 46.03 163 PHE A CA 1
ATOM 1297 C C . PHE A 1 163 ? 17.074 31.878 23.018 1.00 46.03 163 PHE A C 1
ATOM 1299 O O . PHE A 1 163 ? 16.137 32.247 23.723 1.00 46.03 163 PHE A O 1
ATOM 1306 N N . ASP A 1 164 ? 18.124 32.651 22.726 1.00 38.44 164 ASP A N 1
ATOM 1307 C CA . ASP A 1 164 ? 18.019 34.110 22.661 1.00 38.44 164 ASP A CA 1
ATOM 1308 C C . ASP A 1 164 ? 19.044 34.705 21.672 1.00 38.44 164 ASP A C 1
ATOM 1310 O O . ASP A 1 164 ? 20.207 34.307 21.649 1.00 38.44 164 ASP A O 1
ATOM 1314 N N . GLY A 1 165 ? 18.584 35.650 20.846 1.00 49.97 165 GLY A N 1
ATOM 1315 C CA . GLY A 1 165 ? 19.403 36.658 20.157 1.00 49.97 165 GLY A CA 1
ATOM 1316 C C . GLY A 1 165 ? 20.303 36.258 18.970 1.00 49.97 165 GLY A C 1
ATOM 1317 O O . GLY A 1 165 ? 21.478 35.964 19.133 1.00 49.97 165 GLY A O 1
ATOM 1318 N N . GLN A 1 166 ? 19.792 3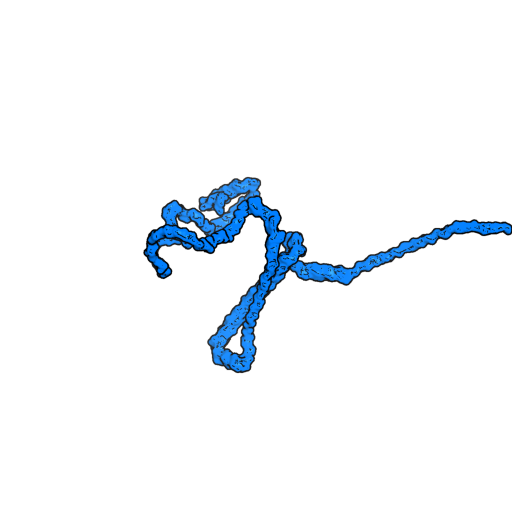6.440 17.742 1.00 53.12 166 GLN A N 1
ATOM 1319 C CA . GLN A 1 166 ? 20.555 36.805 16.523 1.00 53.12 166 GLN A CA 1
ATOM 1320 C C . GLN A 1 166 ? 21.652 35.851 15.993 1.00 53.12 166 GLN A C 1
ATOM 1322 O O . GLN A 1 166 ? 22.737 36.287 15.614 1.00 53.12 166 GLN A O 1
ATOM 1327 N N . SER A 1 167 ? 21.342 34.572 15.771 1.00 52.94 167 SER A N 1
ATOM 1328 C CA . SER A 1 167 ? 22.062 33.788 14.751 1.00 52.94 167 SER A CA 1
ATOM 1329 C C . SER A 1 167 ?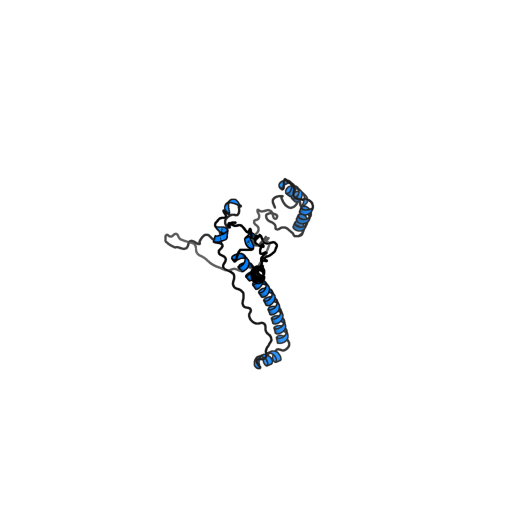 21.097 33.357 13.646 1.00 52.94 167 SER A C 1
ATOM 1331 O O . SER A 1 167 ? 20.107 32.670 13.881 1.00 52.94 167 SER A O 1
ATOM 1333 N N . SER A 1 168 ? 21.342 33.818 12.416 1.00 52.53 168 SER A N 1
ATOM 1334 C CA . SER A 1 168 ? 20.578 33.370 11.248 1.00 52.53 168 SER A CA 1
ATOM 1335 C C . SER A 1 168 ? 20.955 31.916 10.978 1.00 52.53 168 SER A C 1
ATOM 1337 O O . SER A 1 168 ? 22.041 31.620 10.485 1.00 52.53 168 SER A O 1
ATOM 1339 N N . LEU A 1 169 ? 20.077 30.998 11.368 1.00 47.22 169 LEU A N 1
ATOM 1340 C CA . LEU A 1 169 ? 20.195 29.593 11.013 1.00 47.22 169 LEU A CA 1
ATOM 1341 C C . LEU A 1 169 ? 19.736 29.424 9.564 1.00 47.22 169 LEU A C 1
ATOM 1343 O O . LEU A 1 169 ? 18.579 29.683 9.244 1.00 47.22 169 LEU A O 1
ATOM 1347 N N . VAL A 1 170 ? 20.621 28.941 8.693 1.00 46.88 170 VAL A N 1
ATOM 1348 C CA . VAL A 1 170 ? 20.227 28.420 7.378 1.00 46.88 170 VAL A CA 1
ATOM 1349 C C . VAL A 1 170 ? 20.412 26.909 7.428 1.00 46.88 170 VAL A C 1
ATOM 1351 O O . VAL A 1 170 ? 21.530 26.406 7.530 1.00 46.88 170 VAL A O 1
ATOM 1354 N N . ARG A 1 171 ? 19.290 26.176 7.418 1.00 48.84 171 ARG A N 1
ATOM 1355 C CA . ARG A 1 171 ? 19.230 24.701 7.371 1.00 48.84 171 ARG A CA 1
ATOM 1356 C C . ARG A 1 171 ? 20.088 24.001 8.446 1.00 48.84 171 ARG A C 1
ATOM 1358 O O . ARG A 1 171 ? 20.859 23.093 8.149 1.00 48.84 171 ARG A O 1
ATOM 1365 N N . GLY A 1 172 ? 19.948 24.433 9.703 1.00 54.09 172 GLY A N 1
ATOM 1366 C CA . GLY A 1 172 ? 20.547 23.771 10.873 1.00 54.09 172 GLY A CA 1
ATOM 1367 C C . GLY A 1 172 ? 22.047 24.008 11.082 1.00 54.09 172 GLY A C 1
ATOM 1368 O O . GLY A 1 172 ? 22.649 23.340 11.917 1.00 54.09 172 GLY A O 1
ATOM 1369 N N . ARG A 1 173 ? 22.663 24.947 10.348 1.00 51.81 173 ARG A N 1
ATOM 1370 C CA . ARG A 1 173 ? 24.051 25.387 10.566 1.00 51.81 173 ARG A CA 1
ATOM 1371 C C . ARG A 1 173 ? 24.094 26.874 10.911 1.00 51.81 173 ARG A C 1
ATOM 1373 O O . ARG A 1 173 ? 23.351 27.671 10.338 1.00 51.81 173 ARG A O 1
ATOM 1380 N N . ILE A 1 174 ? 24.964 27.225 11.857 1.00 58.00 174 ILE A N 1
ATOM 1381 C CA . ILE A 1 174 ? 25.223 28.608 12.269 1.00 58.00 174 ILE A CA 1
ATOM 1382 C C . ILE A 1 174 ? 25.939 29.317 11.109 1.00 58.00 174 ILE A C 1
ATOM 1384 O O . ILE A 1 174 ? 26.904 28.790 10.555 1.00 58.00 174 ILE A O 1
ATOM 1388 N N . LYS A 1 175 ? 25.422 30.482 10.705 1.00 54.38 175 LYS A N 1
ATOM 1389 C CA . LYS A 1 175 ? 25.967 31.340 9.644 1.00 54.38 175 LYS A CA 1
ATOM 1390 C C . LYS A 1 175 ? 27.434 31.691 9.922 1.00 54.38 175 LYS A C 1
ATOM 1392 O O . LYS A 1 175 ? 27.727 32.343 10.916 1.00 54.38 175 LYS A O 1
ATOM 1397 N N . GLU A 1 176 ? 28.339 31.319 9.018 1.00 55.88 176 GLU A N 1
ATOM 1398 C CA . GLU A 1 176 ? 29.694 31.879 8.997 1.00 55.88 176 GLU A CA 1
ATOM 1399 C C . GLU A 1 176 ? 29.664 33.254 8.315 1.00 55.88 176 GLU A C 1
ATOM 1401 O O . GLU A 1 176 ? 29.208 33.374 7.176 1.00 55.88 176 GLU A O 1
ATOM 1406 N N . GLU A 1 177 ? 30.156 34.292 8.997 1.00 56.28 177 GLU A N 1
ATOM 1407 C CA . GLU A 1 177 ? 30.112 35.702 8.561 1.00 56.28 177 GLU A CA 1
ATOM 1408 C C . GLU A 1 177 ? 30.888 36.015 7.265 1.00 56.28 177 GLU A C 1
ATOM 1410 O O . GLU A 1 177 ? 30.809 37.131 6.761 1.00 56.28 177 GLU A O 1
ATOM 1415 N N . GLY A 1 178 ? 31.591 35.040 6.678 1.00 60.09 178 GLY A N 1
ATOM 1416 C CA . GLY A 1 178 ? 32.348 35.204 5.431 1.00 60.09 178 GLY A CA 1
ATOM 1417 C C . GLY A 1 178 ? 31.630 34.777 4.143 1.00 60.09 178 GLY A C 1
ATOM 1418 O O . GLY A 1 178 ? 32.189 34.956 3.063 1.00 60.09 178 GLY A O 1
ATOM 1419 N N . LYS A 1 179 ? 30.431 34.180 4.211 1.00 59.34 179 LYS A N 1
ATOM 1420 C CA . LYS A 1 179 ? 29.716 33.660 3.026 1.00 59.34 179 LYS A CA 1
ATOM 1421 C C . LYS A 1 179 ? 28.476 34.504 2.736 1.00 59.34 179 LYS A C 1
ATOM 1423 O O . LYS A 1 179 ? 27.686 34.784 3.637 1.00 59.34 179 LYS A O 1
ATOM 1428 N N . SER A 1 180 ? 28.301 34.915 1.476 1.00 59.50 180 SER A N 1
ATOM 1429 C CA . SER A 1 180 ? 27.129 35.693 1.069 1.00 59.50 180 SER A CA 1
ATOM 1430 C C . SER A 1 180 ? 25.851 34.889 1.314 1.00 59.50 180 SER A C 1
ATOM 1432 O O . SER A 1 180 ? 25.810 33.673 1.116 1.00 59.50 180 SER A O 1
ATOM 1434 N N . ALA A 1 181 ? 24.796 35.579 1.750 1.00 57.06 181 ALA A N 1
ATOM 1435 C CA . ALA A 1 181 ? 23.517 34.975 2.122 1.00 57.06 181 ALA A CA 1
ATOM 1436 C C . ALA A 1 181 ? 22.854 34.172 0.985 1.00 57.06 181 ALA A C 1
ATOM 1438 O O . ALA A 1 181 ? 21.916 33.431 1.244 1.00 57.06 181 ALA A O 1
ATOM 1439 N N . THR A 1 182 ? 23.336 34.283 -0.252 1.00 58.94 182 THR A N 1
ATOM 1440 C CA . THR A 1 182 ? 22.808 33.602 -1.442 1.00 58.94 182 THR A CA 1
ATOM 1441 C C . THR A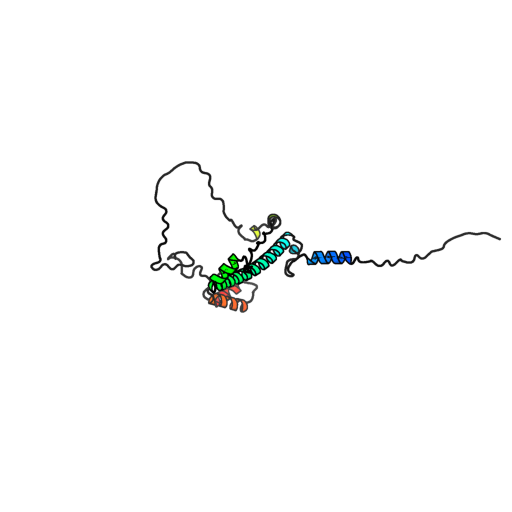 1 182 ? 23.511 32.271 -1.749 1.00 58.94 182 THR A C 1
ATOM 1443 O O . THR A 1 182 ? 23.058 31.514 -2.609 1.00 58.94 182 THR A O 1
ATOM 1446 N N . PHE A 1 183 ? 24.619 31.951 -1.072 1.00 56.91 183 PHE A N 1
ATOM 1447 C CA . PHE A 1 183 ? 25.373 30.726 -1.335 1.00 56.91 183 PHE A CA 1
ATOM 1448 C C . PHE A 1 183 ? 24.598 29.488 -0.855 1.00 56.91 183 PHE A C 1
ATOM 1450 O O . PHE A 1 183 ? 24.357 29.319 0.338 1.00 56.91 183 PHE A O 1
ATOM 1457 N N . ASN A 1 184 ? 24.235 28.608 -1.795 1.00 66.75 184 ASN A N 1
ATOM 1458 C CA . ASN A 1 184 ? 23.493 27.364 -1.552 1.00 66.75 184 ASN A CA 1
ATOM 1459 C C . ASN A 1 184 ? 22.081 27.558 -0.955 1.00 66.75 184 ASN A C 1
ATOM 1461 O O . ASN A 1 184 ? 21.631 26.783 -0.109 1.00 66.75 184 ASN A O 1
ATOM 1465 N N . GLN A 1 185 ? 21.384 28.610 -1.391 1.00 77.88 185 GLN A N 1
ATOM 1466 C CA . GLN A 1 185 ? 19.968 28.794 -1.080 1.00 77.88 185 GLN A CA 1
ATOM 1467 C C . GLN A 1 185 ? 19.103 27.811 -1.871 1.00 77.88 185 GLN A C 1
ATOM 1469 O O . GLN A 1 185 ? 19.308 27.637 -3.075 1.00 77.88 185 GLN A O 1
ATOM 1474 N N . LEU A 1 186 ? 18.113 27.221 -1.196 1.00 81.81 186 LEU A N 1
ATOM 1475 C CA . LEU A 1 186 ? 17.064 26.423 -1.835 1.00 81.81 186 LEU A CA 1
ATOM 1476 C C . LEU A 1 186 ? 16.287 27.289 -2.841 1.00 81.81 186 LEU A C 1
ATOM 1478 O O . LEU A 1 186 ? 16.242 28.513 -2.701 1.00 81.81 186 LEU A O 1
ATOM 1482 N N . TRP A 1 187 ? 15.708 26.662 -3.863 1.00 82.25 187 TRP A N 1
ATOM 1483 C CA . TRP A 1 187 ? 14.822 27.341 -4.808 1.00 82.25 187 TRP A CA 1
ATOM 1484 C C . TRP A 1 187 ? 13.550 27.789 -4.084 1.00 82.25 187 TRP A C 1
ATOM 1486 O O . TRP A 1 187 ? 12.925 26.990 -3.382 1.00 82.25 187 TRP A O 1
ATOM 1496 N N . SER A 1 188 ? 13.179 29.066 -4.216 1.00 84.50 188 SER A N 1
ATOM 1497 C CA . SER A 1 188 ? 11.873 29.522 -3.735 1.00 84.50 188 SER A CA 1
ATOM 1498 C C . SER A 1 188 ? 10.765 29.024 -4.671 1.00 84.50 188 SER A C 1
ATOM 1500 O O . SER A 1 188 ? 11.014 28.717 -5.835 1.00 84.50 188 SER A O 1
ATOM 1502 N N . ILE A 1 189 ? 9.526 28.957 -4.182 1.00 81.81 189 ILE A N 1
ATOM 1503 C CA . ILE A 1 189 ? 8.377 28.480 -4.975 1.00 81.81 189 ILE A CA 1
ATOM 1504 C C . ILE A 1 189 ? 8.162 29.359 -6.221 1.00 81.81 189 ILE A C 1
ATOM 1506 O O . ILE A 1 189 ? 7.866 28.855 -7.302 1.00 81.81 189 ILE A O 1
ATOM 1510 N N . GLU A 1 190 ? 8.352 30.672 -6.088 1.00 86.50 190 GLU A N 1
ATOM 1511 C CA . GLU A 1 190 ? 8.241 31.624 -7.199 1.00 86.50 190 GLU A CA 1
ATOM 1512 C C . GLU A 1 190 ? 9.367 31.440 -8.223 1.00 86.50 190 GLU A C 1
ATOM 1514 O O . GLU A 1 190 ? 9.122 31.463 -9.429 1.00 86.50 190 GLU A O 1
ATOM 1519 N N . GLU A 1 191 ? 10.597 31.222 -7.748 1.00 86.94 191 GLU A N 1
ATOM 1520 C CA . GLU A 1 191 ? 11.754 30.961 -8.607 1.00 86.94 191 GLU A CA 1
ATOM 1521 C C . GLU A 1 191 ? 11.593 29.646 -9.370 1.00 86.94 191 GLU A C 1
ATOM 1523 O O . GLU A 1 191 ? 11.856 29.601 -10.570 1.00 86.94 191 GLU A O 1
ATOM 1528 N N . GLN A 1 192 ? 11.127 28.595 -8.691 1.00 89.56 192 GLN A N 1
ATOM 1529 C CA . GLN A 1 192 ? 10.895 27.291 -9.299 1.00 89.56 192 GLN A CA 1
ATOM 1530 C C . GLN A 1 192 ? 9.814 27.372 -10.382 1.00 89.56 192 GLN A C 1
ATOM 1532 O O . GLN A 1 192 ? 10.039 26.919 -11.501 1.00 89.56 192 GLN A O 1
ATOM 1537 N N . LYS A 1 193 ? 8.682 28.026 -10.096 1.00 91.69 193 LYS A N 1
ATOM 1538 C CA . LYS A 1 193 ? 7.619 28.224 -11.090 1.00 91.69 193 LYS A CA 1
ATOM 1539 C C . LYS A 1 193 ? 8.122 28.998 -12.313 1.00 91.69 193 LYS A C 1
ATOM 1541 O O . LYS A 1 193 ? 7.836 28.634 -13.449 1.00 91.69 193 LYS A O 1
ATOM 1546 N N . ARG A 1 194 ? 8.923 30.045 -12.091 1.00 91.31 194 ARG A N 1
ATOM 1547 C CA . ARG A 1 194 ? 9.524 30.824 -13.181 1.00 91.31 194 ARG A CA 1
ATOM 1548 C C . ARG A 1 194 ? 10.502 29.990 -14.013 1.00 91.31 194 ARG A C 1
ATOM 1550 O O . ARG A 1 194 ? 10.550 30.167 -15.226 1.00 91.31 194 ARG A O 1
ATOM 1557 N N . LEU A 1 195 ? 11.270 29.092 -13.393 1.00 92.50 195 LEU A N 1
ATOM 1558 C CA . LEU A 1 195 ? 12.125 28.147 -14.115 1.00 92.50 195 LEU A CA 1
ATOM 1559 C C . LEU A 1 195 ? 11.293 27.207 -14.995 1.00 92.50 195 LEU A C 1
ATOM 1561 O O . LEU A 1 195 ? 11.630 27.031 -16.163 1.00 92.50 195 LEU A O 1
ATOM 1565 N N . GLU A 1 196 ? 10.209 26.643 -14.466 1.00 93.50 196 GLU A N 1
ATOM 1566 C CA . GLU A 1 196 ? 9.311 25.747 -15.206 1.00 93.50 196 GLU A CA 1
ATOM 1567 C C . GLU A 1 196 ? 8.711 26.436 -16.448 1.00 93.50 196 GLU A C 1
ATOM 1569 O O . GLU A 1 196 ? 8.803 25.895 -17.553 1.00 93.50 196 GLU A O 1
ATOM 1574 N N . ASP A 1 197 ? 8.218 27.673 -16.314 1.00 93.88 197 ASP A N 1
ATOM 1575 C CA . ASP A 1 197 ? 7.695 28.464 -17.441 1.00 93.88 197 ASP A CA 1
ATOM 1576 C C . ASP A 1 197 ? 8.775 28.745 -18.512 1.00 93.88 197 ASP A C 1
ATOM 1578 O O . ASP A 1 197 ? 8.527 28.698 -19.725 1.00 93.88 197 ASP A O 1
ATOM 1582 N N . LEU A 1 198 ? 10.012 29.014 -18.082 1.00 92.06 198 LEU A N 1
ATOM 1583 C CA . LEU A 1 198 ? 11.138 29.267 -18.985 1.00 92.06 198 LEU A CA 1
ATOM 1584 C C . LEU A 1 198 ? 11.639 27.996 -19.675 1.00 92.06 198 LEU A C 1
ATOM 1586 O O . LEU A 1 198 ? 12.103 28.078 -20.810 1.00 92.06 198 LEU A O 1
ATOM 1590 N N . LEU A 1 199 ? 11.519 26.829 -19.040 1.00 92.31 199 LEU A N 1
ATOM 1591 C CA . LEU A 1 199 ? 11.846 25.542 -19.658 1.00 92.31 199 LEU A CA 1
ATOM 1592 C C . LEU A 1 199 ? 10.887 25.185 -20.797 1.00 92.31 199 LEU A C 1
ATOM 1594 O O . LEU A 1 199 ? 11.314 24.530 -21.749 1.00 92.31 199 LEU A O 1
ATOM 1598 N N . ILE A 1 200 ? 9.633 25.641 -20.718 1.00 90.81 200 ILE A N 1
ATOM 1599 C CA . ILE A 1 200 ? 8.648 25.539 -21.805 1.00 90.81 200 ILE A CA 1
ATOM 1600 C C . ILE A 1 200 ? 8.967 26.556 -22.908 1.00 90.81 200 ILE A C 1
ATOM 1602 O O . ILE A 1 200 ? 8.926 26.228 -24.092 1.00 90.81 200 ILE A O 1
ATOM 1606 N N . THR A 1 201 ? 9.317 27.786 -22.524 1.00 91.50 201 THR A N 1
ATOM 1607 C CA . THR A 1 201 ? 9.614 28.881 -23.465 1.00 91.50 201 THR A CA 1
ATOM 1608 C C . THR A 1 201 ? 10.900 28.638 -24.266 1.00 91.50 201 THR A C 1
ATOM 1610 O O . THR A 1 201 ? 10.969 28.977 -25.447 1.00 91.50 201 THR A O 1
ATOM 1613 N N . TYR A 1 202 ? 11.920 28.043 -23.638 1.00 89.69 202 TYR A N 1
ATOM 1614 C CA . TYR A 1 202 ? 13.200 27.695 -24.255 1.00 89.69 202 TYR A CA 1
ATOM 1615 C C . TYR A 1 202 ? 13.336 26.167 -24.385 1.00 89.69 202 TYR A C 1
ATOM 1617 O O . TYR A 1 202 ? 13.806 25.513 -23.441 1.00 89.69 202 TYR A O 1
ATOM 1625 N N . PRO A 1 203 ? 12.949 25.578 -25.536 1.00 89.94 203 PRO A N 1
ATOM 1626 C CA . PRO A 1 203 ? 13.042 24.137 -25.764 1.00 89.94 203 PRO A CA 1
ATOM 1627 C C . PRO A 1 203 ? 14.506 23.651 -25.816 1.00 89.94 203 PRO A C 1
ATOM 1629 O O . PRO A 1 203 ? 15.431 24.467 -25.857 1.00 89.94 203 PRO A O 1
ATOM 1632 N N . PRO A 1 204 ? 14.745 22.325 -25.790 1.00 89.50 204 PRO A N 1
ATOM 1633 C CA . PRO A 1 204 ? 16.082 21.757 -25.949 1.00 89.50 204 PRO A CA 1
ATOM 1634 C C . PRO A 1 204 ? 16.737 22.221 -27.261 1.00 89.50 204 PRO A C 1
ATOM 1636 O O . PRO A 1 204 ? 16.146 22.099 -28.330 1.00 89.50 204 PRO A O 1
ATOM 1639 N N . GLU A 1 205 ? 17.953 22.759 -27.165 1.00 86.81 205 GLU A N 1
ATOM 1640 C CA . GLU A 1 205 ? 18.788 23.174 -28.300 1.00 86.81 205 GLU A CA 1
ATOM 1641 C C . GLU A 1 205 ? 20.013 22.254 -28.379 1.00 86.81 205 GLU A C 1
ATOM 1643 O O . GLU A 1 205 ? 20.448 21.734 -27.352 1.00 86.81 205 GLU A O 1
ATOM 1648 N N . ASP A 1 206 ? 20.636 22.136 -29.558 1.00 81.88 206 ASP A N 1
ATOM 1649 C CA . ASP A 1 206 ? 21.852 21.323 -29.768 1.00 81.88 206 ASP A CA 1
ATOM 1650 C C . ASP A 1 206 ? 23.006 21.692 -28.816 1.00 81.88 206 ASP A C 1
ATOM 1652 O O . ASP A 1 206 ? 23.890 20.884 -28.537 1.00 81.88 206 ASP A O 1
ATOM 1656 N N . VAL A 1 207 ? 23.009 22.933 -28.311 1.00 87.00 207 VAL A N 1
ATOM 1657 C CA . VAL A 1 207 ? 23.956 23.408 -27.299 1.00 87.00 207 VAL A CA 1
ATOM 1658 C C . VAL A 1 207 ? 23.205 23.797 -26.031 1.00 87.00 207 VAL A C 1
ATOM 1660 O O . VAL A 1 207 ? 22.823 24.955 -25.841 1.00 87.00 207 VAL A O 1
ATOM 1663 N N . GLU A 1 208 ? 23.063 22.844 -25.114 1.00 88.06 208 GLU A N 1
ATOM 1664 C CA . GLU A 1 208 ? 22.368 23.051 -23.837 1.00 88.06 208 GLU A CA 1
ATOM 1665 C C . GLU A 1 208 ? 22.956 24.200 -23.011 1.00 88.06 208 GLU A C 1
ATOM 1667 O O . GLU A 1 208 ? 22.217 24.952 -22.382 1.00 88.06 208 GLU A O 1
ATOM 1672 N N . ALA A 1 209 ? 24.274 24.420 -23.065 1.00 86.69 209 ALA A N 1
ATOM 1673 C CA . ALA A 1 209 ? 24.913 25.531 -22.359 1.00 86.69 209 ALA A CA 1
ATOM 1674 C C . ALA A 1 209 ? 24.317 26.900 -22.748 1.00 86.69 209 ALA A C 1
ATOM 1676 O O . ALA A 1 209 ? 24.127 27.763 -21.891 1.00 86.69 209 ALA A O 1
ATOM 1677 N N . LYS A 1 210 ? 23.958 27.090 -24.027 1.00 87.75 210 LYS A N 1
ATOM 1678 C CA . LYS A 1 210 ? 23.315 28.326 -24.503 1.00 87.75 210 LYS A CA 1
ATOM 1679 C C . LYS A 1 210 ? 21.881 28.438 -23.994 1.00 87.75 210 LYS A C 1
ATOM 1681 O O . LYS A 1 210 ? 21.452 29.534 -23.637 1.00 87.75 210 LYS A O 1
ATOM 1686 N N . ARG A 1 211 ? 21.158 27.317 -23.924 1.00 92.94 211 ARG A N 1
ATOM 1687 C CA . ARG A 1 211 ? 19.811 27.245 -23.343 1.00 92.94 211 ARG A CA 1
ATOM 1688 C C . ARG A 1 211 ? 19.834 27.650 -21.869 1.00 92.94 211 ARG A C 1
ATOM 1690 O O . ARG A 1 211 ? 19.105 28.560 -21.482 1.00 92.94 211 ARG A O 1
ATOM 1697 N N . TRP A 1 212 ? 20.721 27.062 -21.069 1.00 92.38 212 TRP A N 1
ATOM 1698 C CA . TRP A 1 212 ? 20.857 27.398 -19.648 1.00 92.38 212 TRP A CA 1
ATOM 1699 C C . TRP A 1 212 ? 21.296 28.845 -19.430 1.00 92.38 212 TRP A C 1
ATOM 1701 O O . TRP A 1 212 ? 20.803 29.507 -18.521 1.00 92.38 212 TRP A O 1
ATOM 1711 N N . GLN A 1 213 ? 22.146 29.389 -20.305 1.00 90.69 213 GLN A N 1
ATOM 1712 C CA . GLN A 1 213 ? 22.513 30.802 -20.263 1.00 90.69 213 GLN A CA 1
ATOM 1713 C C . GLN A 1 213 ? 21.312 31.726 -20.525 1.00 90.69 213 GLN A C 1
ATOM 1715 O O . GLN A 1 213 ? 21.157 32.724 -19.819 1.00 90.69 213 GLN A O 1
ATOM 1720 N N . LYS A 1 214 ? 20.432 31.389 -21.480 1.00 92.19 214 LYS A N 1
ATOM 1721 C CA . LYS A 1 214 ? 19.178 32.127 -21.731 1.00 92.19 214 LYS A CA 1
ATOM 1722 C C . LYS A 1 214 ? 18.249 32.075 -20.514 1.00 92.19 214 LYS A C 1
ATOM 1724 O O . LYS A 1 214 ? 17.758 33.115 -20.083 1.00 92.19 214 LYS A O 1
ATOM 1729 N N . ILE A 1 215 ? 18.076 30.892 -19.923 1.00 91.81 215 ILE A N 1
ATOM 1730 C CA . ILE A 1 215 ? 17.224 30.677 -18.744 1.00 91.81 215 ILE A CA 1
ATOM 1731 C C . ILE A 1 215 ? 17.759 31.451 -17.533 1.00 91.81 215 ILE A C 1
ATOM 1733 O O . ILE A 1 215 ? 17.019 32.212 -16.916 1.00 91.81 215 ILE A O 1
ATOM 1737 N N . ALA A 1 216 ? 19.053 31.340 -17.228 1.00 90.50 216 ALA A N 1
ATOM 1738 C CA . ALA A 1 216 ? 19.678 32.058 -16.118 1.00 90.50 216 ALA A CA 1
ATOM 1739 C C . ALA A 1 216 ? 19.598 33.581 -16.294 1.00 90.50 216 ALA A C 1
ATOM 1741 O O . ALA A 1 216 ? 19.291 34.298 -15.344 1.00 90.50 216 ALA A O 1
ATOM 1742 N N . THR A 1 217 ? 19.790 34.075 -17.523 1.00 89.69 217 THR A N 1
ATOM 1743 C CA . THR A 1 217 ? 19.626 35.504 -17.844 1.00 89.69 217 THR A CA 1
ATOM 1744 C C . THR A 1 217 ? 18.181 35.961 -17.618 1.00 89.69 217 THR A C 1
ATOM 1746 O O . THR A 1 217 ? 17.956 37.050 -17.098 1.00 89.69 217 THR A O 1
ATOM 1749 N N . ALA A 1 218 ? 17.198 35.124 -17.960 1.00 88.31 218 ALA A N 1
ATOM 1750 C CA . ALA A 1 218 ? 15.780 35.420 -17.773 1.00 88.31 218 ALA A CA 1
ATOM 1751 C C . ALA A 1 218 ? 15.307 35.295 -16.310 1.00 88.31 218 ALA A C 1
ATOM 1753 O O . ALA A 1 218 ? 14.359 35.982 -15.928 1.00 88.31 218 ALA A O 1
ATOM 1754 N N . ILE A 1 219 ? 15.944 34.453 -15.485 1.00 89.25 219 ILE A N 1
ATOM 1755 C CA . ILE A 1 219 ? 15.672 34.319 -14.040 1.00 89.25 219 ILE A CA 1
ATOM 1756 C C . ILE A 1 219 ? 16.377 35.419 -13.232 1.00 89.25 219 ILE A C 1
ATOM 1758 O O . ILE A 1 219 ? 15.808 35.919 -12.264 1.00 89.25 219 ILE A O 1
ATOM 1762 N N . GLY A 1 220 ? 17.597 35.811 -13.613 1.00 82.31 220 GLY A N 1
ATOM 1763 C CA . GLY A 1 220 ? 18.375 36.912 -13.026 1.00 82.31 220 GLY A CA 1
ATOM 1764 C C . GLY A 1 220 ? 19.032 36.615 -11.671 1.00 82.31 220 GLY A C 1
ATOM 1765 O O . GLY A 1 220 ? 20.099 37.150 -11.382 1.00 82.31 220 GLY A O 1
ATOM 1766 N N . ASN A 1 221 ? 18.440 35.730 -10.864 1.00 82.62 221 ASN A N 1
ATOM 1767 C CA . ASN A 1 221 ? 18.892 35.431 -9.497 1.00 82.62 221 ASN A CA 1
ATOM 1768 C C . ASN A 1 221 ? 19.720 34.137 -9.362 1.00 82.62 221 ASN A C 1
ATOM 1770 O O . ASN A 1 221 ? 20.237 33.858 -8.279 1.00 82.62 221 ASN A O 1
ATOM 1774 N N . ARG A 1 222 ? 19.842 33.336 -10.431 1.00 84.94 222 ARG A N 1
ATOM 1775 C CA . ARG A 1 222 ? 20.545 32.039 -10.447 1.00 84.94 222 ARG A CA 1
ATOM 1776 C C . ARG A 1 222 ? 21.552 31.975 -11.590 1.00 84.94 222 ARG A C 1
ATOM 1778 O O . ARG A 1 222 ? 21.363 32.614 -12.624 1.00 84.94 222 ARG A O 1
ATOM 1785 N N . THR A 1 223 ? 22.634 31.226 -11.399 1.00 86.06 223 THR A N 1
ATOM 1786 C CA . THR A 1 223 ? 23.636 31.001 -12.451 1.00 86.06 223 THR A CA 1
ATOM 1787 C C . THR A 1 223 ? 23.211 29.848 -13.368 1.00 86.06 223 THR A C 1
ATOM 1789 O O . THR A 1 223 ? 22.438 29.001 -12.938 1.00 86.06 223 THR A O 1
ATOM 1792 N N . PRO A 1 224 ? 23.742 29.741 -14.603 1.00 86.75 224 PRO A N 1
ATOM 1793 C CA . PRO A 1 224 ? 23.422 28.627 -15.509 1.00 86.75 224 PRO A CA 1
ATOM 1794 C C . PRO A 1 224 ? 23.769 27.230 -14.969 1.00 86.75 224 PRO A C 1
ATOM 1796 O O . PRO A 1 224 ? 23.374 26.237 -15.563 1.00 86.75 224 PRO A O 1
ATOM 1799 N N . GLN A 1 225 ? 24.574 27.158 -13.905 1.00 84.00 225 GLN A N 1
ATOM 1800 C CA . GLN A 1 225 ? 25.019 25.910 -13.288 1.00 84.00 225 GLN A CA 1
ATOM 1801 C C . GLN A 1 225 ? 24.135 25.477 -12.104 1.00 84.00 225 GLN A C 1
ATOM 1803 O O . GLN A 1 225 ? 24.239 24.332 -11.670 1.00 84.00 225 GLN A O 1
ATOM 1808 N N . GLN A 1 226 ? 23.334 26.394 -11.551 1.00 79.75 226 GLN A N 1
ATOM 1809 C CA . GLN A 1 226 ? 22.413 26.152 -10.433 1.00 79.75 226 GLN A CA 1
ATOM 1810 C C . GLN A 1 226 ? 21.059 25.651 -10.921 1.00 79.75 226 GLN A C 1
ATOM 1812 O O . GLN A 1 226 ? 20.447 24.878 -10.151 1.00 79.75 226 GLN A O 1
#

Radius of gyration: 37.72 Å; chains: 1; bounding box: 74×107×109 Å